Protein AF-A0A816B5V7-F1 (afdb_monomer_lite)

Radius of gyration: 24.69 Å; chains: 1; bounding box: 60×37×68 Å

Organism: NCBI:txid1234261

Foldseek 3Di:
DPPDPCVVVVVLVCQLQCCCVPPQVHNQWDWDDDDPPIDTGGPDPDDSDGQQNLVSCVSRPPNPDHDPQLPPVDDPVQWDWDWAWDLLDPLRFTWIFTDHPRATRWIAGDADPVGARRTDTPCRGPVSVVVVPPDPPADWDQDPVGDTDGDHPVVRVVVVVVVLVVDALVPDDDDDDSRDDPVNVVVVVVVSVVRVD

InterPro domains:
  IPR006656 Molybdopterin oxidoreductase [PF00384] (135-196)
  IPR006963 Molybdopterin oxidoreductase, 4Fe-4S domain [PF22151] (79-129)
  IPR006963 Molybdopterin oxidoreductase, 4Fe-4S domain [PS51669] (79-135)
  IPR054351 NADH-ubiquinone oxidoreductase, ferredoxin-like domain [PF22117] (18-66)

Structure (mmCIF, N/CA/C/O backbone):
data_AF-A0A816B5V7-F1
#
_entry.id   AF-A0A816B5V7-F1
#
loop_
_atom_site.group_PDB
_atom_site.id
_atom_site.type_symbol
_atom_site.label_atom_id
_atom_site.label_alt_id
_atom_site.label_comp_id
_atom_site.label_asym_id
_atom_site.label_entity_id
_atom_site.label_seq_id
_atom_site.pdbx_PDB_ins_code
_atom_site.Cartn_x
_atom_site.Cartn_y
_atom_site.Cartn_z
_atom_site.occupancy
_atom_site.B_iso_or_equiv
_atom_site.auth_seq_id
_atom_site.auth_comp_id
_atom_site.auth_asym_id
_atom_site.auth_atom_id
_atom_site.pdbx_PDB_model_num
ATOM 1 N N . MET A 1 1 ? 31.199 -18.410 -36.558 1.00 33.41 1 MET A N 1
ATOM 2 C CA . MET A 1 1 ? 30.411 -17.202 -36.883 1.00 33.41 1 MET A CA 1
ATOM 3 C C . MET A 1 1 ? 29.205 -17.176 -35.962 1.00 33.41 1 MET A C 1
ATOM 5 O O . MET A 1 1 ? 28.216 -17.836 -36.240 1.00 33.41 1 MET A O 1
ATOM 9 N N . PHE A 1 2 ? 29.328 -16.499 -34.822 1.00 26.12 2 PHE A N 1
ATOM 10 C CA . PHE A 1 2 ? 28.201 -16.239 -33.932 1.00 26.12 2 PHE A CA 1
ATOM 11 C C . PHE A 1 2 ? 27.380 -15.111 -34.559 1.00 26.12 2 PHE A C 1
ATOM 13 O O . PHE A 1 2 ? 27.768 -13.947 -34.481 1.00 26.12 2 PHE A O 1
ATOM 20 N N . GLY A 1 3 ? 26.300 -15.465 -35.255 1.00 29.64 3 GLY A N 1
ATOM 21 C CA . GLY A 1 3 ? 25.278 -14.501 -35.645 1.00 29.64 3 GLY A CA 1
ATOM 22 C C . GLY A 1 3 ? 24.577 -14.035 -34.378 1.00 29.64 3 GLY A C 1
ATOM 23 O O . GLY A 1 3 ? 23.766 -14.766 -33.819 1.00 29.64 3 GLY A O 1
ATOM 24 N N . SER A 1 4 ? 24.956 -12.861 -33.876 1.00 37.06 4 SER A N 1
ATOM 25 C CA . SER A 1 4 ? 24.234 -12.197 -32.803 1.00 37.06 4 SER A CA 1
ATOM 26 C C . SER A 1 4 ? 22.871 -11.772 -33.339 1.00 37.06 4 SER A C 1
ATOM 28 O O . SER A 1 4 ? 22.762 -10.972 -34.269 1.00 37.06 4 SER A O 1
ATOM 30 N N . ASP A 1 5 ? 21.841 -12.370 -32.756 1.00 36.56 5 ASP A N 1
ATOM 31 C CA . ASP A 1 5 ? 20.425 -12.181 -33.047 1.00 36.56 5 ASP A CA 1
ATOM 32 C C . ASP A 1 5 ? 20.023 -10.735 -32.672 1.00 36.56 5 ASP A C 1
ATOM 34 O O . ASP A 1 5 ? 19.490 -10.461 -31.598 1.00 36.56 5 ASP A O 1
ATOM 38 N N . ARG A 1 6 ? 20.376 -9.761 -33.528 1.00 33.62 6 ARG A N 1
ATOM 39 C CA . ARG A 1 6 ? 20.099 -8.324 -33.328 1.00 33.62 6 ARG A CA 1
ATOM 40 C C . ARG A 1 6 ? 18.600 -8.003 -33.287 1.00 33.62 6 ARG A C 1
ATOM 42 O O . ARG A 1 6 ? 18.254 -6.939 -32.782 1.00 33.62 6 ARG A O 1
ATOM 49 N N . SER A 1 7 ? 17.721 -8.893 -33.763 1.00 30.61 7 SER A N 1
ATOM 50 C CA . SER A 1 7 ? 16.269 -8.650 -33.781 1.00 30.61 7 SER A CA 1
ATOM 51 C C . SER A 1 7 ? 15.650 -8.633 -32.380 1.00 30.61 7 SER A C 1
ATOM 53 O O . SER A 1 7 ? 14.795 -7.797 -32.100 1.00 30.61 7 SER A O 1
ATOM 55 N N . ARG A 1 8 ? 16.149 -9.457 -31.447 1.00 33.00 8 ARG A N 1
ATOM 56 C CA . ARG A 1 8 ? 15.651 -9.458 -30.059 1.00 33.00 8 ARG A CA 1
ATOM 57 C C . ARG A 1 8 ? 16.047 -8.202 -29.286 1.00 33.00 8 ARG A C 1
ATOM 59 O O . ARG A 1 8 ? 15.350 -7.800 -28.360 1.00 33.00 8 ARG A O 1
ATOM 66 N N . TYR A 1 9 ? 17.161 -7.570 -29.662 1.00 34.56 9 TYR A N 1
ATOM 67 C CA . TYR A 1 9 ? 17.617 -6.339 -29.012 1.00 34.56 9 TYR A CA 1
ATOM 68 C C . TYR A 1 9 ? 16.762 -5.136 -29.424 1.00 34.56 9 TYR A C 1
ATOM 70 O O . TYR A 1 9 ? 16.501 -4.263 -28.601 1.00 34.56 9 TYR A O 1
ATOM 78 N N . THR A 1 10 ? 16.283 -5.107 -30.673 1.00 37.09 10 THR A N 1
ATOM 79 C CA . THR A 1 10 ? 15.329 -4.092 -31.134 1.00 37.09 10 THR A CA 1
ATOM 80 C C . THR A 1 10 ? 13.931 -4.321 -30.564 1.00 37.09 10 THR A C 1
ATOM 82 O O . THR A 1 10 ? 13.301 -3.351 -30.162 1.00 37.09 10 THR A O 1
ATOM 85 N N . ASP A 1 11 ? 13.469 -5.569 -30.426 1.00 41.06 11 ASP A N 1
ATOM 86 C CA . ASP A 1 11 ? 12.144 -5.853 -29.849 1.00 41.06 11 ASP A CA 1
ATOM 87 C C . ASP A 1 11 ? 12.028 -5.408 -28.380 1.00 41.06 11 ASP A C 1
ATOM 89 O O . ASP A 1 11 ? 11.030 -4.796 -27.997 1.00 41.06 11 ASP A O 1
ATOM 93 N N . ASN A 1 12 ? 13.085 -5.590 -27.580 1.00 43.28 12 ASN A N 1
ATOM 94 C CA . ASN A 1 12 ? 13.103 -5.146 -26.182 1.00 43.28 12 ASN A CA 1
ATOM 95 C C . ASN A 1 12 ? 13.273 -3.627 -25.996 1.00 43.28 12 ASN A C 1
ATOM 97 O O . ASN A 1 12 ? 13.004 -3.124 -24.908 1.00 43.28 12 ASN A O 1
ATOM 101 N N . GLN A 1 13 ? 13.715 -2.878 -27.014 1.00 47.84 13 GLN A N 1
ATOM 102 C CA . GLN A 1 13 ? 13.816 -1.413 -26.925 1.00 47.84 13 GLN A CA 1
ATOM 103 C C . GLN A 1 13 ? 12.468 -0.715 -27.143 1.00 47.84 13 GLN A C 1
ATOM 105 O O . GLN A 1 13 ? 12.266 0.388 -26.642 1.00 47.84 13 GLN A O 1
ATOM 110 N N . PHE A 1 14 ? 11.521 -1.358 -27.833 1.00 59.00 14 PHE A N 1
ATOM 111 C CA . PHE A 1 14 ? 10.186 -0.800 -28.082 1.00 59.00 14 PHE A CA 1
ATOM 112 C C . PHE A 1 14 ? 9.129 -1.234 -27.058 1.00 59.00 14 PHE A C 1
ATOM 114 O O . PHE A 1 14 ? 7.980 -0.805 -27.176 1.00 59.00 14 PHE A O 1
ATOM 121 N N . SER A 1 15 ? 9.490 -2.039 -26.054 1.00 68.88 15 SER A N 1
ATOM 122 C CA . SER A 1 15 ? 8.550 -2.603 -25.073 1.00 68.88 15 SER A CA 1
ATOM 123 C C . SER A 1 15 ? 7.749 -1.527 -24.332 1.00 68.88 15 SER A C 1
ATOM 125 O O . SER A 1 15 ? 6.526 -1.596 -24.291 1.00 68.88 15 SER A O 1
ATOM 127 N N . GLY A 1 16 ? 8.406 -0.469 -23.845 1.00 72.75 16 GLY A N 1
ATOM 128 C CA . GLY A 1 16 ? 7.732 0.638 -23.154 1.00 72.75 16 GLY A CA 1
ATOM 129 C C . GLY A 1 16 ? 6.780 1.438 -24.052 1.00 72.75 16 GLY A C 1
ATOM 130 O O . GLY A 1 16 ? 5.719 1.865 -23.605 1.00 72.75 16 GLY A O 1
ATOM 131 N N . LYS A 1 17 ? 7.117 1.593 -25.340 1.00 79.06 17 LYS A N 1
ATOM 132 C CA . LYS A 1 17 ? 6.245 2.249 -26.325 1.00 79.06 17 LYS A CA 1
ATOM 133 C C . LYS A 1 17 ? 5.014 1.396 -26.631 1.00 79.06 17 LYS A C 1
ATOM 135 O O . LYS A 1 17 ? 3.908 1.926 -26.629 1.00 79.06 17 LYS A O 1
ATOM 140 N N . ARG A 1 18 ? 5.210 0.094 -26.879 1.00 82.75 18 ARG A N 1
ATOM 141 C CA . ARG A 1 18 ? 4.110 -0.847 -27.141 1.00 82.75 18 ARG A CA 1
ATOM 142 C C . ARG A 1 18 ? 3.178 -0.947 -25.942 1.00 82.75 18 ARG A C 1
ATOM 144 O O . ARG A 1 18 ? 1.977 -0.813 -26.119 1.00 82.75 18 ARG A O 1
ATOM 151 N N . PHE A 1 19 ? 3.726 -1.045 -24.731 1.00 84.81 19 PHE A N 1
ATOM 152 C CA . PHE A 1 19 ? 2.945 -1.001 -23.496 1.00 84.81 19 PHE A CA 1
ATOM 153 C C . PHE A 1 19 ? 2.103 0.273 -23.392 1.00 84.81 19 PHE A C 1
ATOM 155 O O . PHE A 1 19 ? 0.910 0.196 -23.112 1.00 84.81 19 PHE A O 1
ATOM 162 N N . GLY A 1 20 ? 2.704 1.437 -23.666 1.00 83.00 20 GLY A N 1
ATOM 163 C CA . GLY A 1 20 ? 1.996 2.714 -23.681 1.00 83.00 20 GLY A CA 1
ATOM 164 C C . GLY A 1 20 ? 0.764 2.679 -24.587 1.00 83.00 20 GLY A C 1
ATOM 165 O O . GLY A 1 20 ? -0.338 2.983 -24.141 1.00 83.00 20 GLY A O 1
ATOM 166 N N . SER A 1 21 ? 0.932 2.248 -25.840 1.00 83.00 21 SER A N 1
ATOM 167 C CA . SER A 1 21 ? -0.158 2.222 -26.820 1.00 83.00 21 SER A CA 1
ATOM 168 C C . SER A 1 21 ? -1.172 1.093 -26.630 1.00 83.00 21 SER A C 1
ATOM 170 O O . SER A 1 21 ? -2.354 1.312 -26.874 1.00 83.00 21 SER A O 1
ATOM 172 N N . GLU A 1 22 ? -0.727 -0.105 -26.251 1.00 85.88 22 GLU A N 1
ATOM 173 C CA . GLU A 1 22 ? -1.544 -1.329 -26.275 1.00 85.88 22 GLU A CA 1
ATOM 174 C C . GLU A 1 22 ? -2.195 -1.621 -24.919 1.00 85.88 22 GLU A C 1
ATOM 176 O O . GLU A 1 22 ? -3.352 -2.025 -24.883 1.00 85.88 22 GLU A O 1
ATOM 181 N N . VAL A 1 23 ? -1.481 -1.382 -23.812 1.00 85.12 23 VAL A N 1
ATOM 182 C CA . VAL A 1 23 ? -1.948 -1.716 -22.454 1.00 85.12 23 VAL A CA 1
ATOM 183 C C . VAL A 1 23 ? -2.411 -0.467 -21.712 1.00 85.12 23 VAL A C 1
ATOM 185 O O . VAL A 1 23 ? -3.542 -0.398 -21.242 1.00 85.12 23 VAL A O 1
ATOM 188 N N . ALA A 1 24 ? -1.561 0.559 -21.635 1.00 82.06 24 ALA A N 1
ATOM 189 C CA . ALA A 1 24 ? -1.884 1.791 -20.918 1.00 82.06 24 ALA A CA 1
ATOM 190 C C . ALA A 1 24 ? -2.871 2.694 -21.681 1.00 82.06 24 ALA A C 1
ATOM 192 O O . ALA A 1 24 ? -3.389 3.646 -21.097 1.00 82.06 24 ALA A O 1
ATOM 193 N N . GLY A 1 25 ? -3.101 2.427 -22.974 1.00 83.75 25 GLY A N 1
ATOM 194 C CA . GLY A 1 25 ? -4.005 3.189 -23.840 1.00 83.75 25 GLY A CA 1
ATOM 195 C C . GLY A 1 25 ? -3.564 4.632 -24.114 1.00 83.75 25 GLY A C 1
ATOM 196 O O . GLY A 1 25 ? -4.376 5.451 -24.542 1.00 83.75 25 GLY A O 1
ATOM 197 N N . VAL A 1 26 ? -2.293 4.966 -23.865 1.00 83.81 26 VAL A N 1
ATOM 198 C CA . VAL A 1 26 ? -1.725 6.313 -24.000 1.00 83.81 26 VAL A CA 1
ATOM 199 C C . VAL A 1 26 ? -0.515 6.288 -24.933 1.00 83.81 26 VAL A C 1
ATOM 201 O O . VAL A 1 26 ? 0.545 5.746 -24.621 1.00 83.81 26 VAL A O 1
ATOM 204 N N . SER A 1 27 ? -0.640 6.947 -26.083 1.00 79.25 27 SER A N 1
ATOM 205 C CA . SER A 1 27 ? 0.389 7.002 -27.128 1.00 79.25 27 SER A CA 1
ATOM 206 C C . SER A 1 27 ? 1.356 8.187 -26.983 1.00 79.25 27 SER A C 1
ATOM 208 O O . SER A 1 27 ? 1.732 8.802 -27.980 1.00 79.25 27 SER A O 1
ATOM 210 N N . ASP A 1 28 ? 1.733 8.548 -25.755 1.00 82.62 28 ASP A N 1
ATOM 211 C CA . ASP A 1 28 ? 2.629 9.688 -25.504 1.00 82.62 28 ASP A CA 1
ATOM 212 C C . ASP A 1 28 ? 4.113 9.314 -25.686 1.00 82.62 28 ASP A C 1
ATOM 214 O O . ASP A 1 28 ? 4.924 10.156 -26.078 1.00 82.62 28 ASP A O 1
ATOM 218 N N . LEU A 1 29 ? 4.478 8.050 -25.431 1.00 82.56 29 LEU A N 1
ATOM 219 C CA . LEU A 1 29 ? 5.834 7.548 -25.651 1.00 82.56 29 LEU A CA 1
ATOM 220 C C . LEU A 1 29 ? 6.058 7.283 -27.139 1.00 82.56 29 LEU A C 1
ATOM 222 O O . LEU A 1 29 ? 5.468 6.379 -27.733 1.00 82.56 29 LEU A O 1
ATOM 226 N N . VAL A 1 30 ? 6.951 8.058 -27.742 1.00 81.94 30 VAL A N 1
ATOM 227 C CA . VAL A 1 30 ? 7.293 7.956 -29.158 1.00 81.94 30 VAL A CA 1
ATOM 228 C C . VAL A 1 30 ? 8.795 7.817 -29.351 1.00 81.94 30 VAL A C 1
ATOM 230 O O . VAL A 1 30 ? 9.607 7.991 -28.443 1.00 81.94 30 VAL A O 1
ATOM 233 N N . THR A 1 31 ? 9.160 7.448 -30.570 1.00 85.50 31 THR A N 1
ATOM 234 C CA . THR A 1 31 ? 10.547 7.331 -30.995 1.00 85.50 31 THR A CA 1
ATOM 235 C C . THR A 1 31 ? 10.808 8.446 -31.991 1.00 85.50 31 THR A C 1
ATOM 237 O O . THR A 1 31 ? 10.138 8.500 -33.022 1.00 85.50 31 THR A O 1
ATOM 240 N N . THR A 1 32 ? 11.759 9.319 -31.682 1.00 86.44 32 THR A N 1
ATOM 241 C CA . THR A 1 32 ? 12.127 10.468 -32.517 1.00 86.44 32 THR A CA 1
ATOM 242 C C . THR A 1 32 ? 13.567 10.303 -32.996 1.00 86.44 32 THR A C 1
ATOM 244 O O . THR A 1 32 ? 14.399 9.756 -32.275 1.00 86.44 32 THR A O 1
ATOM 247 N N . GLY A 1 33 ? 13.874 10.774 -34.205 1.00 86.62 33 GLY A N 1
ATOM 248 C CA . GLY A 1 33 ? 15.202 10.635 -34.813 1.00 86.62 33 GLY A CA 1
ATOM 249 C C . GLY A 1 33 ? 15.359 9.360 -35.647 1.00 86.62 33 GLY A C 1
ATOM 250 O O . GLY A 1 33 ? 14.411 8.602 -35.852 1.00 86.62 33 GLY A O 1
ATOM 251 N N . HIS A 1 34 ? 16.565 9.144 -36.173 1.00 86.69 34 HIS A N 1
ATOM 252 C CA . HIS A 1 34 ? 16.885 8.016 -37.048 1.00 86.69 34 HIS A CA 1
ATOM 253 C C . HIS A 1 34 ? 18.314 7.509 -36.818 1.00 86.69 34 HIS A C 1
ATOM 255 O O . HIS A 1 34 ? 19.207 8.267 -36.440 1.00 86.69 34 HIS A O 1
ATOM 261 N N . GLY A 1 35 ? 18.568 6.235 -37.122 1.00 89.44 35 GLY A N 1
ATOM 262 C CA . GLY A 1 35 ? 19.901 5.647 -36.972 1.00 89.44 35 GLY A CA 1
ATOM 263 C C . GLY A 1 35 ? 20.357 5.621 -35.511 1.00 89.44 35 GLY A C 1
ATOM 264 O O . GLY A 1 35 ? 19.607 5.184 -34.642 1.00 89.44 35 GLY A O 1
ATOM 265 N N . SER A 1 36 ? 21.584 6.073 -35.244 1.00 86.12 36 SER A N 1
ATOM 266 C CA . SER A 1 36 ? 22.149 6.158 -33.888 1.00 86.12 36 SER A CA 1
ATOM 267 C C . SER A 1 36 ? 21.507 7.234 -33.016 1.00 86.12 36 SER A C 1
ATOM 269 O O . SER A 1 36 ? 21.564 7.126 -31.796 1.00 86.12 36 SER A O 1
ATOM 271 N N . ASP A 1 37 ? 20.880 8.240 -33.627 1.00 86.75 37 ASP A N 1
ATOM 272 C CA . ASP A 1 37 ? 20.342 9.417 -32.932 1.00 86.75 37 ASP A CA 1
ATOM 273 C C . ASP A 1 37 ? 18.865 9.223 -32.554 1.00 86.75 37 ASP A C 1
ATOM 275 O O . ASP A 1 37 ? 18.113 10.173 -32.343 1.00 86.75 37 ASP A O 1
ATOM 279 N N . MET A 1 38 ? 18.425 7.964 -32.522 1.00 86.25 38 MET A N 1
ATOM 280 C CA . MET A 1 38 ? 17.075 7.574 -32.156 1.00 86.25 38 MET A CA 1
ATOM 281 C C . MET A 1 38 ? 16.885 7.679 -30.638 1.00 86.25 38 MET A C 1
ATOM 283 O O . MET A 1 38 ? 17.581 7.018 -29.868 1.00 86.25 38 MET A O 1
ATOM 287 N N . ILE A 1 39 ? 15.909 8.479 -30.211 1.00 84.44 39 ILE A N 1
ATOM 288 C CA . ILE A 1 39 ? 15.598 8.734 -28.802 1.00 84.44 39 ILE A CA 1
ATOM 289 C C . ILE A 1 39 ? 14.157 8.312 -28.517 1.00 84.44 39 ILE A C 1
ATOM 291 O O . ILE A 1 39 ? 13.235 8.630 -29.271 1.00 84.44 39 ILE A O 1
ATOM 295 N N . ILE A 1 40 ? 13.969 7.600 -27.406 1.00 83.50 40 ILE A N 1
ATOM 296 C CA . ILE A 1 40 ? 12.653 7.257 -26.867 1.00 83.50 40 ILE A CA 1
ATOM 297 C C . ILE A 1 40 ? 12.289 8.309 -25.821 1.00 83.50 40 ILE A C 1
ATOM 299 O O . ILE A 1 40 ? 13.023 8.507 -24.854 1.00 83.50 40 ILE A O 1
ATOM 303 N N . GLY A 1 41 ? 11.159 8.977 -26.016 1.00 84.12 41 GLY A N 1
ATOM 304 C CA . GLY A 1 41 ? 10.681 10.028 -25.126 1.00 84.12 41 GLY A CA 1
ATOM 305 C C . GLY A 1 41 ? 9.321 10.554 -25.564 1.00 84.12 41 GLY A C 1
ATOM 306 O O . GLY A 1 41 ? 8.664 9.978 -26.429 1.00 84.12 41 GLY A O 1
ATOM 307 N N . THR A 1 42 ? 8.893 11.657 -24.967 1.00 82.50 42 THR A N 1
ATOM 308 C CA . THR A 1 42 ? 7.703 12.390 -25.403 1.00 82.50 42 THR A CA 1
ATOM 309 C C . THR A 1 42 ? 8.112 13.448 -26.434 1.00 82.50 42 THR A C 1
ATOM 311 O O . THR A 1 42 ? 9.163 14.073 -26.309 1.00 82.50 42 THR A O 1
ATOM 314 N N . TYR A 1 43 ? 7.324 13.621 -27.506 1.00 70.75 43 TYR A N 1
ATOM 315 C CA . TYR A 1 43 ? 7.651 14.596 -28.566 1.00 70.75 43 TYR A CA 1
ATOM 316 C C . TYR A 1 43 ? 7.563 16.047 -28.070 1.00 70.75 43 TYR A C 1
ATOM 318 O O . TYR A 1 43 ? 8.339 16.907 -28.473 1.00 70.75 43 TYR A O 1
ATOM 326 N N . VAL A 1 44 ? 6.608 16.303 -27.177 1.00 77.81 44 VAL A N 1
ATOM 327 C CA . VAL A 1 44 ? 6.458 17.548 -26.417 1.00 77.81 44 VAL A CA 1
ATOM 328 C C . VAL A 1 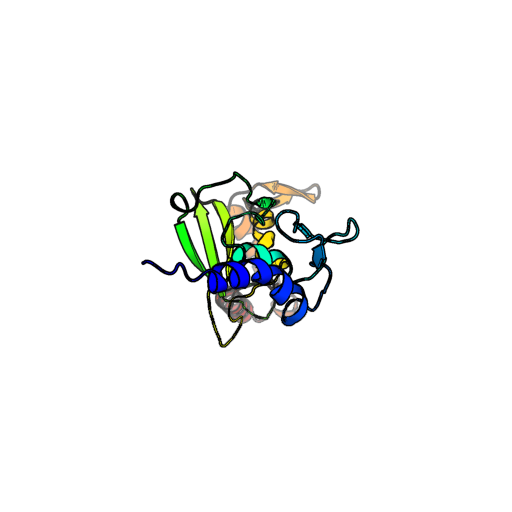44 ? 6.782 17.221 -24.965 1.00 77.81 44 VAL A C 1
ATOM 330 O O . VAL A 1 44 ? 6.470 16.111 -24.538 1.00 77.81 44 VAL A O 1
ATOM 333 N N . GLU A 1 45 ? 7.353 18.161 -24.202 1.00 73.56 45 GLU A N 1
ATOM 334 C CA . GLU A 1 45 ? 7.551 18.023 -22.750 1.00 73.56 45 GLU A CA 1
ATOM 335 C C . GLU A 1 45 ? 6.207 17.826 -22.032 1.00 73.56 45 GLU A C 1
ATOM 337 O O . GLU A 1 45 ? 5.568 18.754 -21.539 1.00 73.56 45 GLU A O 1
ATOM 342 N N . ARG A 1 46 ? 5.754 16.577 -22.011 1.00 77.12 46 ARG A N 1
ATOM 343 C CA . ARG A 1 46 ? 4.517 16.134 -21.391 1.00 77.12 46 ARG A CA 1
ATOM 344 C C . ARG A 1 46 ? 4.835 14.993 -20.448 1.00 77.12 46 ARG A C 1
ATOM 346 O O . ARG A 1 46 ? 5.655 14.126 -20.755 1.00 77.12 46 ARG A O 1
ATOM 353 N N . LEU A 1 47 ? 4.174 15.009 -19.298 1.00 77.12 47 LEU A N 1
ATOM 354 C CA . LEU A 1 47 ? 4.191 13.883 -18.380 1.00 77.12 47 LEU A CA 1
ATOM 355 C C . LEU A 1 47 ? 3.406 12.730 -19.007 1.00 77.12 47 LEU A C 1
ATOM 357 O O . LEU A 1 47 ? 2.324 12.944 -19.550 1.00 77.12 47 LEU A O 1
ATOM 361 N N . PHE A 1 48 ? 3.955 11.524 -18.908 1.00 79.12 48 PHE A N 1
ATOM 362 C CA . PHE A 1 48 ? 3.251 10.298 -19.259 1.00 79.12 48 PHE A CA 1
ATOM 363 C C . PHE A 1 48 ? 2.226 10.011 -18.157 1.00 79.12 48 PHE A C 1
ATOM 365 O O . PHE A 1 48 ? 2.575 9.483 -17.105 1.00 79.12 48 PHE A O 1
ATOM 372 N N . ILE A 1 49 ? 0.988 10.465 -18.365 1.00 83.06 49 ILE A N 1
ATOM 373 C CA . ILE A 1 49 ? -0.091 10.373 -17.376 1.00 83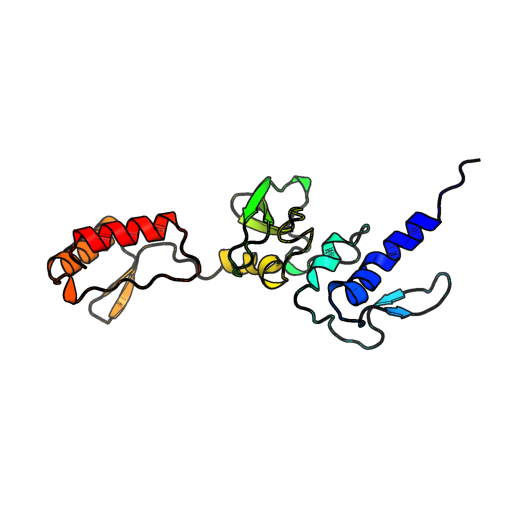.06 49 ILE A CA 1
ATOM 374 C C . ILE A 1 49 ? -0.985 9.196 -17.762 1.00 83.06 49 ILE A C 1
ATOM 376 O O . ILE A 1 49 ? -1.759 9.276 -18.712 1.00 83.06 49 ILE A O 1
ATOM 380 N N . SER A 1 50 ? -0.866 8.103 -17.019 1.00 88.69 50 SER A N 1
ATOM 381 C CA . SER A 1 50 ? -1.761 6.947 -17.074 1.00 88.69 50 SER A CA 1
ATOM 382 C C . SER A 1 50 ? -1.761 6.275 -15.703 1.00 88.69 50 SER A C 1
ATOM 384 O O . SER A 1 50 ? -0.749 6.313 -15.013 1.00 88.69 50 SER A O 1
ATOM 386 N N . GLU A 1 51 ? -2.862 5.633 -15.317 1.00 89.50 51 GLU A N 1
ATOM 387 C CA . GLU A 1 51 ? -2.972 4.899 -14.044 1.00 89.50 51 GLU A CA 1
ATOM 388 C C . GLU A 1 51 ? -2.060 3.661 -13.980 1.00 89.50 51 GLU A C 1
ATOM 390 O O . GLU A 1 51 ? -1.830 3.113 -12.905 1.00 89.50 51 GLU A O 1
ATOM 395 N N . LEU A 1 52 ? -1.546 3.208 -15.127 1.00 91.50 52 LEU A N 1
ATOM 396 C CA . LEU A 1 52 ? -0.642 2.061 -15.257 1.00 91.50 52 LEU A CA 1
ATOM 397 C C . LEU A 1 52 ? 0.769 2.476 -15.697 1.00 91.50 52 LEU A C 1
ATOM 399 O O . LEU A 1 52 ? 1.569 1.625 -16.097 1.00 91.50 52 LEU A O 1
ATOM 403 N N . SER A 1 53 ? 1.083 3.774 -15.667 1.00 89.25 53 SER A N 1
ATOM 404 C CA . SER A 1 53 ? 2.294 4.328 -16.273 1.00 89.25 53 SER A CA 1
ATOM 405 C C . SER A 1 53 ? 3.592 3.809 -15.643 1.00 89.25 53 SER A C 1
ATOM 407 O O . SER A 1 53 ? 4.593 3.595 -16.331 1.00 89.25 53 SER A O 1
ATOM 409 N N . GLY A 1 54 ? 3.574 3.534 -14.342 1.00 90.38 54 GLY A N 1
ATOM 410 C CA . GLY A 1 54 ? 4.703 3.044 -13.564 1.00 90.38 54 GLY A CA 1
ATOM 411 C C . GLY A 1 54 ? 5.101 1.603 -13.874 1.00 90.38 54 GLY A C 1
ATOM 412 O O . GLY A 1 54 ? 6.216 1.207 -13.534 1.00 90.38 54 GLY A O 1
ATOM 413 N N . ASN A 1 55 ? 4.267 0.824 -14.566 1.00 92.50 55 ASN A N 1
ATOM 414 C CA . ASN A 1 55 ? 4.638 -0.526 -15.006 1.00 92.50 55 ASN A CA 1
ATOM 415 C C . ASN A 1 55 ? 5.723 -0.524 -16.094 1.00 92.50 55 ASN A C 1
ATOM 417 O O . ASN A 1 55 ? 6.472 -1.491 -16.227 1.00 92.50 55 ASN A O 1
ATOM 421 N N . VAL A 1 56 ? 5.899 0.596 -16.805 1.00 89.56 56 VAL A N 1
ATOM 422 C CA . VAL A 1 56 ? 6.990 0.766 -17.780 1.00 89.56 56 VAL A CA 1
ATOM 423 C C . VAL A 1 56 ? 8.373 0.590 -17.131 1.00 89.56 56 VAL A C 1
ATOM 425 O O . VAL A 1 56 ? 9.334 0.210 -17.801 1.00 89.56 56 VAL A O 1
ATOM 428 N N . ILE A 1 57 ? 8.485 0.825 -15.819 1.00 90.44 57 ILE A N 1
ATOM 429 C CA . ILE A 1 57 ? 9.725 0.633 -15.057 1.00 90.44 57 ILE A CA 1
ATOM 430 C C . ILE A 1 57 ? 10.159 -0.838 -15.071 1.00 90.44 57 ILE A C 1
ATOM 432 O O . ILE A 1 57 ? 11.348 -1.115 -15.221 1.00 90.44 57 ILE A O 1
ATOM 436 N N . ASP A 1 58 ? 9.214 -1.770 -14.943 1.00 88.62 58 ASP A N 1
ATOM 437 C CA . ASP A 1 58 ? 9.518 -3.204 -14.888 1.00 88.62 58 ASP A CA 1
ATOM 438 C C . ASP A 1 58 ? 9.836 -3.766 -16.281 1.00 88.62 58 ASP A C 1
ATOM 440 O O . ASP A 1 58 ? 10.666 -4.662 -16.421 1.00 88.62 58 ASP A O 1
ATOM 444 N N . LEU A 1 59 ? 9.261 -3.161 -17.324 1.00 86.94 59 LEU A N 1
ATOM 445 C CA . LEU A 1 59 ? 9.539 -3.479 -18.726 1.00 86.94 59 LEU A CA 1
ATOM 446 C C . LEU A 1 59 ? 10.914 -3.010 -19.214 1.00 86.94 59 LEU A C 1
ATOM 448 O O . LEU A 1 59 ? 11.353 -3.433 -20.284 1.00 86.94 59 LEU A O 1
ATOM 452 N N . CYS A 1 60 ? 11.581 -2.102 -18.494 1.00 87.44 60 CYS A N 1
ATOM 453 C CA . CYS A 1 60 ? 12.833 -1.501 -18.938 1.00 87.44 60 CYS A CA 1
ATOM 454 C C . CYS A 1 60 ? 14.037 -2.409 -18.612 1.00 87.44 60 CYS A C 1
ATOM 456 O O . CYS A 1 60 ? 14.475 -2.460 -17.460 1.00 87.44 60 CYS A O 1
ATOM 458 N N . PRO A 1 61 ? 14.676 -3.056 -19.608 1.00 84.81 61 PRO A N 1
ATOM 459 C CA . PRO A 1 61 ? 15.734 -4.036 -19.343 1.00 84.81 61 PRO A CA 1
ATOM 460 C C . PRO A 1 61 ? 17.053 -3.403 -18.878 1.00 84.81 61 PRO A C 1
ATOM 462 O O . PRO A 1 61 ? 17.908 -4.080 -18.313 1.00 84.81 61 PRO A O 1
ATOM 465 N N . VAL A 1 62 ? 17.245 -2.108 -19.147 1.00 83.94 62 VAL A N 1
ATOM 466 C CA . VAL A 1 62 ? 18.519 -1.396 -18.953 1.00 83.94 62 VAL A CA 1
ATOM 467 C C . VAL A 1 62 ? 18.509 -0.434 -17.764 1.00 83.94 62 VAL A C 1
ATOM 469 O O . VAL A 1 62 ? 19.539 0.158 -17.455 1.00 83.94 62 VAL A O 1
ATOM 472 N N . GLY A 1 63 ? 17.362 -0.240 -17.106 1.00 82.44 63 GLY A N 1
ATOM 473 C CA . GLY A 1 63 ? 17.229 0.747 -16.030 1.00 82.44 63 GLY A CA 1
ATOM 474 C C . GLY A 1 63 ? 17.318 2.203 -16.504 1.00 82.44 63 GLY A C 1
ATOM 475 O O . GLY A 1 63 ? 17.702 3.073 -15.728 1.00 82.44 63 GLY A O 1
ATOM 476 N N . ALA A 1 64 ? 16.969 2.481 -17.765 1.00 85.44 64 ALA A N 1
ATOM 477 C CA . ALA A 1 64 ? 16.794 3.852 -18.256 1.00 85.44 64 ALA A CA 1
ATOM 478 C C . ALA A 1 64 ? 15.547 4.506 -17.638 1.00 85.44 64 ALA A C 1
ATOM 480 O O . ALA A 1 64 ? 15.548 5.694 -17.328 1.00 85.44 64 ALA A O 1
ATOM 481 N N . LEU A 1 65 ? 14.500 3.708 -17.415 1.00 85.50 65 LEU A N 1
ATOM 482 C CA . LEU A 1 65 ? 13.272 4.109 -16.741 1.00 85.50 65 LEU A CA 1
ATOM 483 C C . LEU A 1 65 ? 13.265 3.456 -15.361 1.00 85.50 65 LEU A C 1
ATOM 485 O O . LEU A 1 65 ? 13.247 2.234 -15.240 1.00 85.50 65 LEU A O 1
ATOM 489 N N . THR A 1 66 ? 13.350 4.275 -14.315 1.00 87.44 66 THR A N 1
ATOM 490 C CA . THR A 1 66 ? 13.416 3.808 -12.926 1.00 87.44 66 THR A CA 1
ATOM 491 C C . THR A 1 66 ? 12.387 4.521 -12.066 1.00 87.44 66 THR A C 1
ATOM 493 O O . THR A 1 66 ? 11.969 5.642 -12.353 1.00 87.44 66 THR A O 1
ATOM 496 N N . SER A 1 67 ? 11.983 3.866 -10.978 1.00 88.00 67 SER A N 1
ATOM 497 C CA . SER A 1 67 ? 11.122 4.480 -9.971 1.00 88.00 67 SER A CA 1
ATOM 498 C C . SER A 1 67 ? 11.865 5.625 -9.283 1.00 88.00 67 SER A C 1
ATOM 500 O O . SER A 1 67 ? 12.804 5.393 -8.520 1.00 88.00 67 SER A O 1
ATOM 502 N N . LYS A 1 68 ? 11.426 6.864 -9.531 1.00 88.50 68 LYS A N 1
ATOM 503 C CA . LYS A 1 68 ? 11.966 8.063 -8.877 1.00 88.50 68 LYS A CA 1
ATOM 504 C C . LYS A 1 68 ? 11.831 8.007 -7.343 1.00 88.50 68 LYS A C 1
ATOM 506 O O . LYS A 1 68 ? 12.824 8.312 -6.688 1.00 88.50 68 LYS A O 1
ATOM 511 N N . PRO A 1 69 ? 10.700 7.563 -6.750 1.00 86.06 69 PRO A N 1
ATOM 512 C CA . PRO A 1 69 ? 10.589 7.405 -5.294 1.00 86.06 69 PRO A CA 1
ATOM 513 C C . PRO A 1 69 ? 11.552 6.374 -4.682 1.00 86.06 69 PRO A C 1
ATOM 515 O O . PRO A 1 69 ? 11.921 6.499 -3.520 1.00 86.06 69 PRO A O 1
ATOM 518 N N . TYR A 1 70 ? 11.969 5.359 -5.445 1.00 88.12 70 TYR A N 1
ATOM 519 C CA . TYR A 1 70 ? 12.906 4.320 -4.990 1.00 88.12 70 TYR A CA 1
ATOM 520 C C . TYR A 1 70 ? 14.368 4.610 -5.378 1.00 88.12 70 TYR A C 1
ATOM 522 O O . TYR A 1 70 ? 15.289 3.894 -4.964 1.00 88.12 70 TYR A O 1
ATOM 530 N N . ALA A 1 71 ? 14.609 5.648 -6.182 1.00 84.75 71 ALA A N 1
ATOM 531 C CA . ALA A 1 71 ? 15.920 5.940 -6.738 1.00 84.75 71 ALA A CA 1
ATOM 532 C C . ALA A 1 71 ? 16.975 6.045 -5.626 1.00 84.75 71 ALA A C 1
ATOM 534 O O . ALA A 1 71 ? 16.799 6.755 -4.639 1.00 84.75 71 ALA A O 1
ATOM 535 N N . LEU A 1 72 ? 18.069 5.293 -5.783 1.00 84.00 72 LEU A N 1
ATOM 536 C CA . LEU A 1 72 ? 19.226 5.276 -4.876 1.00 84.00 72 LEU A CA 1
ATOM 537 C C . LEU A 1 72 ? 18.934 4.861 -3.419 1.00 84.00 72 LEU A C 1
ATOM 539 O O . LEU A 1 72 ? 19.812 4.986 -2.570 1.00 84.00 72 LEU A O 1
ATOM 543 N N . THR A 1 73 ? 17.751 4.317 -3.120 1.00 88.38 73 THR A N 1
ATOM 544 C CA . THR A 1 73 ? 17.375 3.972 -1.738 1.00 88.38 73 THR A CA 1
ATOM 545 C C . THR A 1 73 ? 17.962 2.627 -1.291 1.00 88.38 73 THR A C 1
ATOM 547 O O . THR A 1 73 ? 18.419 2.487 -0.151 1.00 88.38 73 THR A O 1
ATOM 550 N N . ALA A 1 74 ? 17.965 1.621 -2.171 1.00 90.19 74 ALA A N 1
ATOM 551 C CA . ALA A 1 74 ? 18.507 0.292 -1.883 1.00 90.19 74 ALA A CA 1
ATOM 552 C C . ALA A 1 74 ? 18.930 -0.463 -3.144 1.00 90.19 74 ALA A C 1
ATOM 554 O O . ALA A 1 74 ? 18.563 -0.106 -4.270 1.00 90.19 74 ALA A O 1
ATOM 555 N N . ARG A 1 75 ? 19.696 -1.542 -2.949 1.00 90.00 75 ARG A N 1
ATOM 556 C CA . ARG A 1 75 ? 20.081 -2.464 -4.023 1.00 90.00 75 ARG A CA 1
ATOM 557 C C . ARG A 1 75 ? 19.245 -3.746 -3.986 1.00 90.00 75 ARG A C 1
ATOM 559 O O . ARG A 1 75 ? 18.876 -4.188 -2.901 1.00 90.00 75 ARG A O 1
ATOM 566 N N . PRO A 1 76 ? 18.957 -4.384 -5.138 1.00 86.69 76 PRO A N 1
ATOM 567 C CA . PRO A 1 76 ? 18.067 -5.548 -5.185 1.00 86.69 76 PRO A CA 1
ATOM 568 C C . PRO A 1 76 ? 18.471 -6.708 -4.260 1.00 86.69 76 PRO A C 1
ATOM 570 O O . PRO A 1 76 ? 17.600 -7.351 -3.682 1.00 86.69 76 PRO A O 1
ATOM 573 N N . TRP A 1 77 ? 19.773 -6.949 -4.079 1.00 90.38 77 TRP A N 1
ATOM 574 C CA . TRP A 1 77 ? 20.300 -8.018 -3.217 1.00 90.38 77 TRP A CA 1
ATOM 575 C C . TRP A 1 77 ? 20.228 -7.711 -1.715 1.00 90.38 77 TRP A C 1
ATOM 577 O O . TRP A 1 77 ? 20.366 -8.616 -0.902 1.00 90.38 77 TRP A O 1
ATOM 587 N N . GLU A 1 78 ? 20.004 -6.454 -1.328 1.00 92.44 78 GLU A N 1
ATOM 588 C CA . GLU A 1 78 ? 19.853 -6.053 0.079 1.00 92.44 78 GLU A CA 1
ATOM 589 C C . GLU A 1 78 ? 18.417 -6.243 0.584 1.00 92.44 78 GLU A C 1
ATOM 591 O O . GLU A 1 78 ? 18.160 -6.164 1.786 1.00 92.44 78 GLU A O 1
ATOM 596 N N . THR A 1 79 ? 17.466 -6.434 -0.333 1.00 94.19 79 THR A N 1
ATOM 597 C CA . THR A 1 79 ? 16.037 -6.462 -0.016 1.00 94.19 79 THR A CA 1
ATOM 598 C C . THR A 1 79 ? 15.534 -7.879 0.217 1.00 94.19 79 THR A C 1
ATOM 600 O O . THR A 1 79 ? 15.851 -8.797 -0.539 1.00 94.19 79 THR A O 1
ATOM 603 N N . ARG A 1 80 ? 14.695 -8.048 1.240 1.00 95.62 80 ARG A N 1
ATOM 604 C CA . ARG A 1 80 ? 13.893 -9.256 1.443 1.00 95.62 80 ARG A CA 1
ATOM 605 C C . ARG A 1 80 ? 12.599 -9.129 0.653 1.00 95.62 80 ARG A C 1
ATOM 607 O O . ARG A 1 80 ? 12.013 -8.050 0.599 1.00 95.62 80 ARG A O 1
ATOM 614 N N . LYS A 1 81 ? 12.178 -10.228 0.037 1.00 96.00 81 LYS A N 1
ATOM 615 C CA . LYS A 1 81 ? 10.964 -10.302 -0.775 1.00 96.00 81 LYS A CA 1
ATOM 616 C C . LYS A 1 81 ? 9.888 -11.027 0.020 1.00 96.00 81 LYS A C 1
ATOM 618 O O . LYS A 1 81 ? 10.136 -12.142 0.472 1.00 96.00 81 LYS A O 1
ATOM 623 N N . SER A 1 82 ? 8.728 -10.402 0.155 1.00 96.62 82 SER A N 1
ATOM 624 C CA . SER A 1 82 ? 7.539 -11.010 0.746 1.00 96.62 82 SER A CA 1
ATOM 625 C C . SER A 1 82 ? 6.408 -10.952 -0.268 1.00 96.62 82 SER A C 1
ATOM 627 O O . SER A 1 82 ? 6.074 -9.874 -0.754 1.00 96.62 82 SER A O 1
ATOM 629 N N . GLU A 1 83 ? 5.841 -12.100 -0.612 1.00 97.19 83 GLU A N 1
ATOM 630 C CA . GLU A 1 83 ? 4.670 -12.170 -1.488 1.00 97.19 83 GLU A CA 1
ATOM 631 C C . GLU A 1 83 ? 3.416 -11.796 -0.692 1.00 97.19 83 GLU A C 1
ATOM 633 O O . GLU A 1 83 ? 3.239 -12.255 0.435 1.00 97.19 83 GLU A O 1
ATOM 638 N N . SER A 1 84 ? 2.580 -10.924 -1.254 1.00 96.38 84 SER A N 1
ATOM 639 C CA . SER A 1 84 ? 1.391 -10.368 -0.603 1.00 96.38 84 SER A CA 1
ATOM 640 C C . SER A 1 84 ? 0.320 -10.025 -1.643 1.00 96.38 84 SER A C 1
ATOM 642 O O . SER A 1 84 ? 0.524 -10.181 -2.848 1.00 96.38 84 SER A O 1
ATOM 644 N N . ILE A 1 8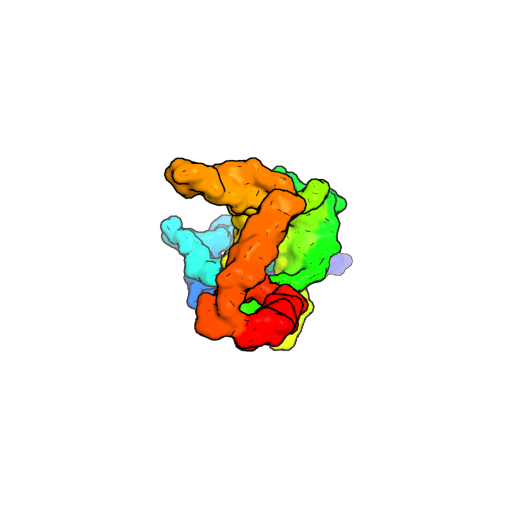5 ? -0.824 -9.549 -1.166 1.00 96.69 85 ILE A N 1
ATOM 645 C CA . ILE A 1 85 ? -1.929 -9.029 -1.970 1.00 96.69 85 ILE A CA 1
ATOM 646 C C . ILE A 1 85 ? -2.075 -7.528 -1.706 1.00 96.69 85 ILE A C 1
ATOM 648 O O . ILE A 1 85 ? -1.796 -7.065 -0.596 1.00 96.69 85 ILE A O 1
ATOM 652 N N . ASP A 1 86 ? -2.444 -6.774 -2.737 1.00 95.88 86 ASP A N 1
ATOM 653 C CA . ASP A 1 86 ? -2.769 -5.357 -2.628 1.00 95.88 86 ASP A CA 1
ATOM 654 C C . ASP A 1 86 ? -4.171 -5.125 -2.045 1.00 95.88 86 ASP A C 1
ATOM 656 O O . ASP A 1 86 ? -5.089 -5.911 -2.257 1.00 95.88 86 ASP A O 1
ATOM 660 N N . VAL A 1 87 ? -4.328 -4.012 -1.332 1.00 95.56 87 VAL A N 1
ATOM 661 C CA . VAL A 1 87 ? -5.582 -3.563 -0.713 1.00 95.56 87 VAL A CA 1
ATOM 662 C C . VAL A 1 87 ? -5.983 -2.149 -1.147 1.00 95.56 87 VAL A C 1
ATOM 664 O O . VAL A 1 87 ? -6.967 -1.613 -0.649 1.00 95.56 87 VAL A O 1
ATOM 667 N N . MET A 1 88 ? -5.227 -1.505 -2.046 1.00 94.75 88 MET A N 1
ATOM 668 C CA . MET A 1 88 ? -5.500 -0.130 -2.494 1.00 94.75 88 MET A CA 1
ATOM 669 C C . MET A 1 88 ? -6.734 -0.013 -3.399 1.00 94.75 88 MET A C 1
ATOM 671 O O . MET A 1 88 ? -7.277 1.086 -3.572 1.00 94.75 88 MET A O 1
ATOM 675 N N . ASP A 1 89 ? -7.163 -1.127 -3.983 1.00 92.00 89 ASP A N 1
ATOM 676 C CA . ASP A 1 89 ? -8.392 -1.273 -4.745 1.00 92.00 89 ASP A CA 1
ATOM 677 C C . ASP A 1 89 ? -9.048 -2.640 -4.480 1.00 92.00 89 ASP A C 1
ATOM 679 O O . ASP A 1 89 ? -8.501 -3.508 -3.802 1.00 92.00 89 ASP A O 1
ATOM 683 N N . ALA A 1 90 ? -10.260 -2.820 -5.005 1.00 93.12 90 ALA A N 1
ATOM 684 C CA . ALA A 1 90 ? -11.014 -4.064 -4.863 1.00 93.12 90 ALA A CA 1
ATOM 685 C C . ALA A 1 90 ? -10.583 -5.156 -5.864 1.00 93.12 90 ALA A C 1
ATOM 687 O O 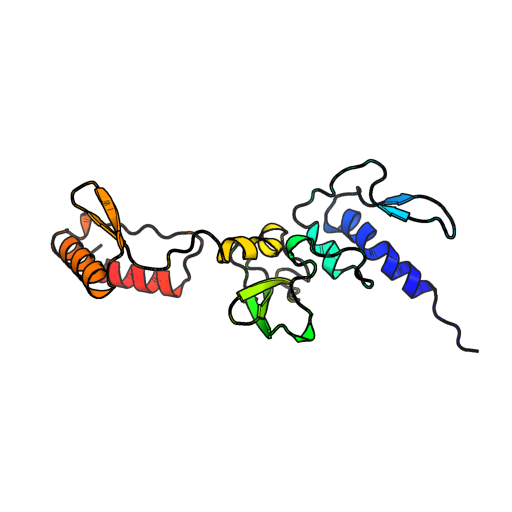. ALA A 1 90 ? -11.244 -6.191 -5.935 1.00 93.12 90 ALA A O 1
ATOM 688 N N . LEU A 1 91 ? -9.522 -4.933 -6.656 1.00 93.31 91 LEU A N 1
ATOM 689 C CA . LEU A 1 91 ? -9.009 -5.937 -7.591 1.00 93.31 91 LEU A CA 1
ATOM 690 C C . LEU A 1 91 ? -8.201 -7.005 -6.848 1.00 93.31 91 LEU A C 1
ATOM 692 O O . LEU A 1 91 ? -8.221 -8.168 -7.239 1.00 93.31 91 LEU A O 1
ATOM 696 N N . GLY A 1 92 ? -7.513 -6.618 -5.767 1.00 93.31 92 GLY A N 1
ATOM 697 C CA . GLY A 1 92 ? -6.692 -7.542 -4.987 1.00 93.31 92 GLY A CA 1
ATOM 698 C C . GLY A 1 92 ? -5.476 -8.027 -5.774 1.00 93.31 92 GLY A C 1
ATOM 699 O O . GLY A 1 92 ? -5.193 -9.222 -5.816 1.00 93.31 92 GLY A O 1
ATOM 700 N N . SER A 1 93 ? -4.772 -7.102 -6.432 1.00 96.06 93 SER A N 1
ATOM 701 C CA . SER A 1 93 ? -3.636 -7.437 -7.296 1.00 96.06 93 SER A CA 1
ATOM 702 C C . SER A 1 93 ? -2.532 -8.175 -6.535 1.00 96.06 93 SER A C 1
ATOM 704 O O . SER A 1 93 ? -2.174 -7.811 -5.410 1.00 96.06 93 SER A O 1
ATOM 706 N N . ASN A 1 94 ? -1.931 -9.185 -7.163 1.00 97.50 94 ASN A N 1
ATOM 707 C CA . ASN A 1 94 ? -0.833 -9.923 -6.556 1.00 97.50 94 ASN A CA 1
ATOM 708 C C . ASN A 1 94 ? 0.452 -9.081 -6.574 1.00 97.50 94 ASN A C 1
ATOM 710 O O . ASN A 1 94 ? 0.888 -8.608 -7.624 1.00 97.50 94 ASN A O 1
ATOM 714 N N . ILE A 1 95 ? 1.112 -8.946 -5.421 1.00 97.81 95 ILE A N 1
ATOM 715 C CA . ILE A 1 95 ? 2.301 -8.099 -5.269 1.00 97.81 95 ILE A CA 1
ATOM 716 C C . ILE A 1 95 ? 3.453 -8.810 -4.558 1.00 97.81 95 ILE A C 1
ATOM 718 O O . ILE A 1 95 ? 3.276 -9.740 -3.772 1.00 97.81 95 ILE A O 1
ATOM 722 N N . VAL A 1 96 ? 4.669 -8.328 -4.801 1.00 97.31 96 VAL A N 1
ATOM 723 C CA . VAL A 1 96 ? 5.853 -8.633 -3.997 1.00 97.31 96 VAL A CA 1
ATOM 724 C C . VAL A 1 96 ? 6.318 -7.356 -3.312 1.00 97.31 96 VAL A C 1
ATOM 726 O O . VAL A 1 96 ? 6.726 -6.378 -3.946 1.00 97.31 96 VAL A O 1
ATOM 729 N N . VAL A 1 97 ? 6.291 -7.376 -1.986 1.00 96.88 97 VAL A N 1
ATOM 730 C CA . VAL A 1 97 ? 6.748 -6.280 -1.140 1.00 96.88 97 VAL A CA 1
ATOM 731 C C . VAL A 1 97 ? 8.231 -6.475 -0.853 1.00 96.88 97 VAL A C 1
ATOM 733 O O . VAL A 1 97 ? 8.653 -7.480 -0.278 1.00 96.88 97 VAL A O 1
ATOM 736 N N . HIS A 1 98 ? 9.041 -5.500 -1.257 1.00 95.88 98 HIS A N 1
ATOM 737 C CA . HIS A 1 98 ? 10.463 -5.474 -0.944 1.00 95.88 98 HIS A CA 1
ATOM 738 C C . HIS A 1 98 ? 10.699 -4.694 0.346 1.00 95.88 98 HIS A C 1
ATOM 740 O O . HIS A 1 98 ? 10.412 -3.495 0.420 1.00 95.88 98 HIS A O 1
ATOM 746 N N . THR A 1 99 ? 11.288 -5.358 1.336 1.00 95.62 99 THR A N 1
ATOM 747 C CA . THR A 1 99 ? 11.588 -4.773 2.645 1.00 95.62 99 THR A CA 1
ATOM 748 C C . THR A 1 99 ? 13.083 -4.782 2.949 1.00 95.62 99 THR A C 1
ATOM 750 O O . THR A 1 99 ? 13.835 -5.637 2.472 1.00 95.62 99 THR A O 1
ATOM 753 N N . ARG A 1 100 ? 13.538 -3.824 3.759 1.00 94.06 100 ARG A N 1
ATOM 754 C CA . ARG A 1 100 ? 14.893 -3.796 4.326 1.00 94.06 100 ARG A CA 1
ATOM 755 C C . ARG A 1 100 ? 14.819 -3.228 5.735 1.00 94.06 100 ARG A C 1
ATOM 757 O O . ARG A 1 100 ? 14.267 -2.154 5.924 1.00 94.06 100 ARG A O 1
ATOM 764 N N . SER A 1 101 ? 15.376 -3.943 6.709 1.00 90.50 101 SER A N 1
ATOM 765 C CA . SER A 1 101 ? 15.418 -3.503 8.114 1.00 90.50 101 SER A CA 1
ATOM 766 C C . SER A 1 101 ? 14.050 -3.106 8.701 1.00 90.50 101 SER A C 1
ATOM 768 O O . SER A 1 101 ? 13.975 -2.202 9.520 1.00 90.50 101 SER A O 1
ATOM 770 N N . GLY A 1 102 ? 12.971 -3.773 8.275 1.00 86.12 102 GLY A N 1
ATOM 771 C CA . GLY A 1 102 ? 11.601 -3.486 8.724 1.00 86.12 102 GLY A CA 1
ATOM 772 C C . GLY A 1 102 ? 10.861 -2.421 7.907 1.00 86.12 102 GLY A C 1
ATOM 773 O O . GLY A 1 102 ? 9.644 -2.326 8.012 1.00 86.12 102 GLY A O 1
ATOM 774 N N . ASP A 1 103 ? 11.553 -1.690 7.031 1.00 91.50 103 ASP A N 1
ATOM 775 C CA . ASP A 1 103 ? 10.939 -0.693 6.158 1.00 91.50 103 ASP A CA 1
ATOM 776 C C . ASP A 1 103 ? 10.542 -1.277 4.804 1.00 91.50 103 ASP A C 1
ATOM 778 O O . ASP A 1 103 ? 11.340 -1.947 4.139 1.00 91.50 103 ASP A O 1
ATOM 782 N N . VAL A 1 104 ? 9.340 -0.931 4.336 1.00 94.62 104 VAL A N 1
ATOM 783 C CA . VAL A 1 104 ? 8.935 -1.153 2.943 1.00 94.62 104 VAL A CA 1
ATOM 784 C C . VAL A 1 104 ? 9.665 -0.154 2.049 1.00 94.62 104 VAL A C 1
ATOM 786 O O . VAL A 1 104 ? 9.676 1.051 2.315 1.00 94.62 104 VAL A O 1
ATOM 789 N N . LEU A 1 105 ? 10.314 -0.652 0.999 1.00 93.56 105 LEU A N 1
ATOM 790 C CA . LEU A 1 105 ? 11.110 0.175 0.093 1.00 93.56 105 LEU A CA 1
ATOM 791 C C . LEU A 1 105 ? 10.497 0.322 -1.293 1.00 93.56 105 LEU A C 1
ATOM 793 O O . LEU A 1 105 ? 10.636 1.379 -1.900 1.00 93.56 105 LEU A O 1
ATOM 797 N N . ARG A 1 106 ? 9.878 -0.741 -1.806 1.00 94.38 106 ARG A N 1
ATOM 798 C CA . ARG A 1 106 ? 9.153 -0.737 -3.077 1.00 94.38 106 ARG A CA 1
ATOM 799 C C . ARG A 1 106 ? 8.152 -1.884 -3.118 1.00 94.38 106 ARG A C 1
ATOM 801 O O . ARG A 1 106 ? 8.343 -2.898 -2.441 1.00 94.38 106 ARG A O 1
ATOM 808 N N . VAL A 1 107 ? 7.149 -1.737 -3.970 1.00 96.19 107 VAL A N 1
ATOM 809 C CA . VAL A 1 107 ? 6.163 -2.769 -4.298 1.00 96.19 107 VAL A CA 1
ATOM 810 C C . VAL A 1 107 ? 6.269 -3.049 -5.793 1.00 96.19 107 VAL A C 1
ATOM 812 O O . VAL A 1 107 ? 6.339 -2.111 -6.587 1.00 96.19 107 VAL A O 1
ATOM 815 N N . ILE A 1 108 ? 6.355 -4.325 -6.163 1.00 94.88 108 ILE A N 1
ATOM 816 C CA . ILE A 1 108 ? 6.387 -4.776 -7.561 1.00 94.88 108 ILE A CA 1
ATOM 817 C C . ILE A 1 108 ? 5.249 -5.779 -7.799 1.00 94.88 108 ILE A C 1
ATOM 819 O O . ILE A 1 108 ? 4.831 -6.435 -6.841 1.00 94.88 108 ILE A O 1
ATOM 823 N N . PRO A 1 109 ? 4.744 -5.916 -9.033 1.00 96.56 109 PRO A N 1
ATOM 824 C CA . PRO A 1 109 ? 3.735 -6.916 -9.359 1.00 96.56 109 PRO A CA 1
ATOM 825 C C . PRO A 1 109 ? 4.285 -8.337 -9.185 1.00 96.56 109 PRO A C 1
ATOM 827 O O . PRO A 1 109 ? 5.473 -8.600 -9.398 1.00 96.56 109 PRO A O 1
ATOM 830 N N . ARG A 1 110 ? 3.407 -9.266 -8.803 1.00 95.56 110 ARG A N 1
ATOM 831 C CA . ARG A 1 110 ? 3.625 -10.713 -8.912 1.00 95.56 110 ARG A CA 1
ATOM 832 C C . ARG A 1 110 ? 2.725 -11.240 -10.022 1.00 95.56 110 ARG A C 1
ATOM 834 O O . ARG A 1 110 ? 1.572 -10.827 -10.103 1.00 95.56 110 ARG A O 1
ATOM 841 N N . ILE A 1 111 ? 3.249 -12.169 -10.821 1.00 94.31 111 ILE A N 1
ATOM 842 C CA . ILE A 1 111 ? 2.502 -12.721 -11.949 1.00 94.31 111 ILE A CA 1
ATOM 843 C C . ILE A 1 111 ? 1.291 -13.519 -11.449 1.00 94.31 111 ILE A C 1
ATOM 845 O O . ILE A 1 111 ? 1.440 -14.404 -10.601 1.00 94.31 111 ILE A O 1
ATOM 849 N N . ASN A 1 112 ? 0.109 -13.188 -11.961 1.00 95.00 112 ASN A N 1
ATOM 850 C CA . ASN A 1 112 ? -1.131 -13.933 -11.777 1.00 95.00 112 ASN A CA 1
ATOM 851 C C . ASN A 1 112 ? -2.078 -13.707 -12.963 1.00 95.00 112 ASN A C 1
ATOM 853 O O . ASN A 1 112 ? -2.782 -12.698 -13.009 1.00 95.00 112 ASN A O 1
ATOM 857 N N . GLU A 1 113 ? -2.115 -14.676 -13.877 1.00 94.31 113 GLU A N 1
ATOM 858 C CA . GLU A 1 113 ? -2.913 -14.646 -15.114 1.00 94.31 113 GLU A CA 1
ATOM 859 C C . GLU A 1 113 ? -4.413 -14.412 -14.872 1.00 94.31 113 GLU A C 1
ATOM 861 O O . GLU A 1 113 ? -5.082 -13.810 -15.704 1.00 94.31 113 GLU A O 1
ATOM 866 N N . ASP A 1 114 ? -4.948 -14.839 -13.724 1.00 95.56 114 ASP A N 1
ATOM 867 C CA . ASP A 1 114 ? -6.384 -14.733 -13.439 1.00 95.56 114 ASP A CA 1
ATOM 868 C C . ASP A 1 114 ? -6.809 -13.346 -12.921 1.00 95.56 114 ASP A C 1
ATOM 870 O O . ASP A 1 114 ? -8.003 -13.044 -12.888 1.00 95.56 114 ASP A O 1
ATOM 874 N N . VAL A 1 115 ? -5.863 -12.516 -12.460 1.00 94.19 115 VAL A N 1
ATOM 875 C CA . VAL A 1 115 ? -6.172 -11.260 -11.748 1.00 94.19 115 VAL A CA 1
ATOM 876 C C . VAL A 1 115 ? -5.514 -10.059 -12.401 1.00 94.19 115 VAL A C 1
ATOM 878 O O . VAL A 1 115 ? -6.196 -9.135 -12.836 1.00 94.19 115 VAL A O 1
ATOM 881 N N . ASN A 1 116 ? -4.185 -10.039 -12.407 1.00 92.69 116 ASN A N 1
ATOM 882 C CA . ASN A 1 116 ? -3.424 -8.842 -12.738 1.00 92.69 116 ASN A CA 1
ATOM 883 C C . ASN A 1 116 ? -2.378 -9.083 -13.828 1.00 92.69 116 ASN A C 1
ATOM 885 O O . ASN A 1 116 ? -1.668 -8.144 -14.173 1.00 92.69 116 ASN A O 1
ATOM 889 N N . GLU A 1 117 ? -2.290 -10.303 -14.367 1.00 91.56 117 GLU A N 1
ATOM 890 C CA . GLU A 1 117 ? -1.241 -10.749 -15.286 1.00 91.56 117 GLU A CA 1
ATOM 891 C C . GLU A 1 117 ? 0.125 -10.394 -14.694 1.00 91.56 117 GLU A C 1
ATOM 893 O O . GLU A 1 117 ? 0.545 -11.034 -13.739 1.00 91.56 117 GLU A O 1
ATOM 898 N N . GLU A 1 118 ? 0.774 -9.330 -15.162 1.00 91.75 118 GLU A N 1
ATOM 899 C CA . GLU A 1 118 ? 2.015 -8.782 -14.606 1.00 91.75 118 GLU A CA 1
ATOM 900 C C . GLU A 1 118 ? 1.928 -7.290 -14.225 1.00 91.75 118 GLU A C 1
ATOM 902 O O . GLU A 1 118 ? 2.940 -6.657 -13.923 1.00 91.75 118 GLU A O 1
ATOM 907 N N . TRP A 1 119 ? 0.726 -6.712 -14.200 1.00 94.06 119 TRP A N 1
ATOM 908 C CA . TRP A 1 119 ? 0.488 -5.278 -14.026 1.00 94.06 119 TRP A CA 1
ATOM 909 C C . TRP A 1 119 ? -0.068 -4.936 -12.647 1.00 94.06 119 TRP A C 1
ATOM 911 O O . TRP A 1 119 ? -0.760 -5.729 -12.021 1.00 94.06 119 TRP A O 1
ATOM 921 N N . ILE A 1 120 ? 0.224 -3.727 -12.167 1.00 96.19 120 ILE A N 1
ATOM 922 C CA . ILE A 1 120 ? -0.419 -3.130 -10.988 1.00 96.19 120 ILE A CA 1
ATOM 923 C C . ILE A 1 120 ? -0.700 -1.653 -11.235 1.00 96.19 120 ILE A C 1
ATOM 925 O O . ILE A 1 120 ? -0.014 -1.012 -12.032 1.00 96.19 120 ILE A O 1
ATOM 929 N N . SER A 1 121 ? -1.676 -1.089 -10.526 1.00 95.56 121 SER A N 1
ATOM 930 C CA . SER A 1 121 ? -1.935 0.350 -10.591 1.00 95.56 121 SER A CA 1
ATOM 931 C C . SER A 1 121 ? -0.772 1.170 -10.016 1.00 95.56 121 SER A C 1
ATOM 933 O O . SER A 1 121 ? -0.042 0.730 -9.119 1.00 95.56 121 SER A O 1
ATOM 935 N N . ASP A 1 122 ? -0.618 2.406 -10.486 1.00 94.50 122 ASP A N 1
ATOM 936 C CA . ASP A 1 122 ? 0.362 3.351 -9.948 1.00 94.50 122 ASP A CA 1
ATOM 937 C C . ASP A 1 122 ? 0.061 3.711 -8.493 1.00 94.50 122 ASP A C 1
ATOM 939 O O . ASP A 1 122 ? 0.980 3.922 -7.695 1.00 94.50 122 ASP A O 1
ATOM 943 N N . LYS A 1 123 ? -1.222 3.686 -8.111 1.00 94.62 123 LYS A N 1
ATOM 944 C CA . LYS A 1 123 ? -1.648 3.814 -6.717 1.00 94.62 123 LYS A CA 1
ATOM 945 C C . LYS A 1 123 ? -1.008 2.720 -5.862 1.00 94.62 123 LYS A C 1
ATOM 947 O O . LYS A 1 123 ? -0.302 3.046 -4.913 1.00 94.62 123 LYS A O 1
ATOM 952 N N . THR A 1 124 ? -1.172 1.451 -6.228 1.00 95.56 124 THR A N 1
ATOM 953 C CA . THR A 1 124 ? -0.551 0.300 -5.550 1.00 95.56 124 THR A CA 1
ATOM 954 C C . THR A 1 124 ? 0.971 0.421 -5.513 1.00 95.56 124 THR A C 1
ATOM 956 O O . THR A 1 124 ? 1.608 0.253 -4.471 1.00 95.56 124 THR A O 1
ATOM 959 N N . ARG A 1 125 ? 1.569 0.762 -6.659 1.00 95.31 125 ARG A N 1
ATOM 960 C CA . ARG A 1 125 ? 3.021 0.815 -6.841 1.00 95.31 125 ARG A CA 1
ATOM 961 C C . ARG A 1 125 ? 3.698 1.851 -5.949 1.00 95.31 125 ARG A C 1
ATOM 963 O O . ARG A 1 125 ? 4.810 1.599 -5.485 1.00 95.31 125 ARG A O 1
ATOM 970 N N . PHE A 1 126 ? 3.061 3.000 -5.712 1.00 95.25 126 PHE A N 1
ATOM 971 C CA . PHE A 1 126 ? 3.663 4.129 -4.992 1.00 95.25 126 PHE A CA 1
ATOM 972 C C . PHE A 1 126 ? 3.043 4.419 -3.614 1.00 95.25 126 PHE A C 1
ATOM 974 O O . PHE A 1 126 ? 3.600 5.223 -2.865 1.00 95.25 126 PHE A O 1
ATOM 981 N N . ALA A 1 127 ? 1.959 3.740 -3.219 1.00 94.50 127 ALA A N 1
ATOM 982 C CA . ALA A 1 127 ? 1.301 3.943 -1.920 1.00 94.50 127 ALA A CA 1
ATOM 983 C C . ALA A 1 127 ? 2.184 3.627 -0.701 1.00 94.50 127 ALA A C 1
ATOM 985 O O . ALA A 1 127 ? 1.930 4.132 0.394 1.00 94.50 127 ALA A O 1
ATOM 986 N N . TYR A 1 128 ? 3.249 2.836 -0.869 1.00 93.50 128 TYR A N 1
ATOM 987 C CA . TYR A 1 128 ? 4.113 2.409 0.235 1.00 93.50 128 TYR A CA 1
ATOM 988 C C . TYR A 1 128 ? 4.805 3.563 0.986 1.00 93.50 128 TYR A C 1
ATOM 990 O O . TYR A 1 128 ? 5.167 3.387 2.149 1.00 93.50 128 TYR A O 1
ATOM 998 N N . ASP A 1 129 ? 4.979 4.741 0.371 1.00 91.81 129 ASP A N 1
ATOM 999 C CA . ASP A 1 129 ? 5.510 5.931 1.064 1.00 91.81 129 ASP A CA 1
ATOM 1000 C C . ASP A 1 129 ? 4.557 6.402 2.181 1.00 91.81 129 ASP A C 1
ATOM 1002 O O . ASP A 1 129 ? 4.989 6.848 3.247 1.00 91.81 129 ASP A O 1
ATOM 1006 N N . GLY A 1 130 ? 3.246 6.216 1.987 1.00 92.31 130 GLY A N 1
ATOM 1007 C CA . GLY A 1 130 ? 2.219 6.530 2.980 1.00 92.31 130 GLY A CA 1
ATOM 1008 C C . GLY A 1 130 ? 2.317 5.673 4.242 1.00 92.31 130 GLY A C 1
ATOM 1009 O O . GLY A 1 130 ? 2.046 6.164 5.333 1.00 92.31 130 GLY A O 1
ATOM 1010 N N . LEU A 1 131 ? 2.805 4.432 4.140 1.00 92.12 131 LEU A N 1
ATOM 1011 C CA . LEU A 1 131 ? 2.943 3.527 5.291 1.00 92.12 131 LEU A CA 1
ATOM 1012 C C . LEU A 1 131 ? 3.953 4.023 6.336 1.00 92.12 131 LEU A C 1
ATOM 1014 O O . LEU A 1 131 ? 3.923 3.571 7.479 1.00 92.12 131 LEU A O 1
ATOM 1018 N N . LYS A 1 132 ? 4.837 4.955 5.967 1.00 89.81 132 LYS A N 1
ATOM 1019 C CA . LYS A 1 132 ? 5.842 5.539 6.868 1.00 89.81 132 LYS A CA 1
ATOM 1020 C C . LYS A 1 132 ? 5.404 6.860 7.488 1.00 89.81 132 LYS A C 1
ATOM 1022 O O . LYS A 1 132 ? 6.052 7.343 8.414 1.00 89.81 132 LYS A O 1
ATOM 1027 N N . ARG A 1 133 ? 4.338 7.477 6.978 1.00 93.44 133 ARG A N 1
ATOM 1028 C CA . ARG A 1 133 ? 3.904 8.818 7.382 1.00 93.44 133 ARG A CA 1
ATOM 1029 C C . ARG A 1 133 ? 2.620 8.741 8.197 1.00 93.44 133 ARG A C 1
ATOM 1031 O O . ARG A 1 133 ? 1.759 7.918 7.927 1.00 93.44 133 ARG A O 1
ATOM 1038 N N . GLN A 1 134 ? 2.506 9.620 9.196 1.00 94.12 134 GLN A N 1
ATOM 1039 C CA . GLN A 1 134 ? 1.288 9.807 10.004 1.00 94.12 134 GLN A CA 1
ATOM 1040 C C . GLN A 1 134 ? 0.729 8.505 10.616 1.00 94.12 134 GLN A C 1
ATOM 1042 O O . GLN A 1 134 ? -0.479 8.303 10.699 1.00 94.12 134 GLN A O 1
ATOM 1047 N N . ARG A 1 135 ? 1.617 7.606 11.060 1.00 94.00 135 ARG A N 1
ATOM 1048 C CA . ARG A 1 135 ? 1.225 6.349 11.706 1.00 94.00 135 ARG A CA 1
ATOM 1049 C C . ARG A 1 135 ? 0.745 6.599 13.133 1.00 94.00 135 ARG A C 1
ATOM 1051 O O . ARG A 1 135 ? 1.399 7.306 13.896 1.00 94.00 135 ARG A O 1
ATOM 1058 N N . LEU A 1 136 ? -0.359 5.956 13.502 1.00 93.81 136 LEU A N 1
ATOM 1059 C CA . LEU A 1 136 ? -0.791 5.841 14.893 1.00 93.81 136 LEU A CA 1
ATOM 1060 C C . LEU A 1 136 ? 0.145 4.852 15.602 1.00 93.81 136 LEU A C 1
ATOM 1062 O O . LEU A 1 136 ? 0.045 3.645 15.399 1.00 93.81 136 LEU A O 1
ATOM 1066 N N . THR A 1 137 ? 1.113 5.372 16.357 1.00 93.88 137 THR A N 1
ATOM 1067 C CA . THR A 1 137 ? 2.166 4.574 17.015 1.00 93.88 137 THR A CA 1
ATOM 1068 C C . THR A 1 137 ? 1.829 4.179 18.448 1.00 93.88 137 THR A C 1
ATOM 1070 O O . THR A 1 137 ? 2.360 3.189 18.943 1.00 93.88 137 THR A O 1
ATOM 1073 N N . ALA A 1 138 ? 0.964 4.943 19.111 1.00 94.50 138 ALA A N 1
ATOM 1074 C CA . ALA A 1 138 ? 0.568 4.738 20.495 1.00 94.50 138 ALA A CA 1
ATOM 1075 C C . ALA A 1 138 ? -0.909 5.118 20.681 1.00 94.50 138 ALA A C 1
ATOM 1077 O O . ALA A 1 138 ? -1.408 5.988 19.955 1.00 94.50 138 ALA A O 1
ATOM 1078 N N . PRO A 1 139 ? -1.616 4.476 21.626 1.00 96.44 139 PRO A N 1
ATOM 1079 C CA . PRO A 1 139 ? -2.995 4.820 21.917 1.00 96.44 139 PRO A CA 1
ATOM 1080 C C . PRO A 1 139 ? -3.083 6.216 22.545 1.00 96.44 139 PRO A C 1
ATOM 1082 O O . PRO A 1 139 ? -2.177 6.679 23.244 1.00 96.44 139 PRO A O 1
ATOM 1085 N N . MET A 1 140 ? -4.193 6.899 22.272 1.00 95.94 140 MET A N 1
ATOM 1086 C CA . MET A 1 140 ? -4.438 8.261 22.736 1.00 95.94 140 MET A CA 1
ATOM 1087 C C . MET A 1 140 ? -5.836 8.384 23.332 1.00 95.94 140 MET A C 1
ATOM 1089 O O . MET A 1 140 ? -6.806 7.871 22.769 1.00 95.94 140 MET A O 1
ATOM 1093 N N . LEU A 1 141 ? -5.948 9.118 24.435 1.00 94.81 141 LEU A N 1
ATOM 1094 C CA . LEU A 1 141 ? -7.215 9.459 25.076 1.00 94.81 141 LEU A CA 1
ATOM 1095 C C . LEU A 1 141 ? -7.426 10.971 25.053 1.00 94.81 141 LEU A C 1
ATOM 1097 O O . LEU A 1 141 ? -6.477 11.744 24.987 1.00 94.81 141 LEU A O 1
ATOM 1101 N N . LYS A 1 142 ? -8.690 11.402 25.080 1.00 94.44 142 LYS A N 1
ATOM 1102 C CA . LYS A 1 142 ? -9.014 12.827 25.196 1.00 94.44 142 LYS A CA 1
ATOM 1103 C C . LYS A 1 142 ? -8.878 13.274 26.646 1.00 94.44 142 LYS A C 1
ATOM 1105 O O . LYS A 1 142 ? -9.476 12.652 27.526 1.00 94.44 142 LYS A O 1
ATOM 1110 N N . ASP A 1 143 ? -8.137 14.351 26.871 1.00 90.75 143 ASP A N 1
ATOM 1111 C CA . ASP A 1 143 ? -8.057 15.014 28.167 1.00 90.75 143 ASP A CA 1
ATOM 1112 C C . ASP A 1 143 ? -9.331 15.828 28.478 1.00 90.75 143 ASP A C 1
ATOM 1114 O O . ASP A 1 143 ? -10.319 15.815 27.735 1.00 90.75 143 ASP A O 1
ATOM 1118 N N . ARG A 1 144 ? -9.318 16.533 29.616 1.00 89.69 144 ARG A N 1
ATOM 1119 C CA . ARG A 1 144 ? -10.437 17.382 30.059 1.00 89.69 144 ARG A CA 1
ATOM 1120 C C . ARG A 1 144 ? -10.664 18.594 29.152 1.00 89.69 144 ARG A C 1
ATOM 1122 O O . ARG A 1 144 ? -11.786 19.090 29.100 1.00 89.69 144 ARG A O 1
ATOM 1129 N N . ASP A 1 145 ? -9.626 19.027 28.448 1.00 90.75 145 ASP A N 1
ATOM 1130 C CA . ASP A 1 145 ? -9.626 20.173 27.542 1.00 90.75 145 ASP A CA 1
ATOM 1131 C C . ASP A 1 145 ? -9.959 19.757 26.089 1.00 90.75 145 ASP A C 1
ATOM 1133 O O . ASP A 1 145 ? -10.147 20.604 25.216 1.00 90.75 145 ASP A O 1
ATOM 1137 N N . GLY A 1 146 ? -10.109 18.450 25.835 1.00 92.00 146 GLY A N 1
ATOM 1138 C CA . GLY A 1 146 ? -10.510 17.853 24.562 1.00 92.00 146 GLY A CA 1
ATOM 1139 C C . GLY A 1 146 ? -9.355 17.433 23.647 1.00 92.00 146 GLY A C 1
ATOM 1140 O O . GLY A 1 146 ? -9.624 16.948 22.541 1.00 92.00 146 GLY A O 1
ATOM 1141 N N . TYR A 1 147 ? -8.101 17.577 24.080 1.00 94.25 147 TYR A N 1
ATOM 1142 C CA . TYR A 1 147 ? -6.915 17.224 23.296 1.00 94.25 147 TYR A CA 1
ATOM 1143 C C . TYR A 1 147 ? -6.545 15.749 23.449 1.00 94.25 147 TYR A C 1
ATOM 1145 O O . TYR A 1 147 ? -6.756 15.145 24.497 1.00 94.25 147 TYR A O 1
ATOM 1153 N N . LEU A 1 148 ? -5.989 15.156 22.386 1.00 94.62 148 LEU A N 1
ATOM 1154 C CA . LEU A 1 148 ? -5.488 13.782 22.413 1.00 94.62 148 LEU A CA 1
ATOM 1155 C C . LEU A 1 148 ? -4.123 13.734 23.101 1.00 94.62 148 LEU A C 1
ATOM 1157 O O . LEU A 1 148 ? -3.159 14.332 22.622 1.00 94.62 148 LEU A O 1
ATOM 1161 N N . THR A 1 149 ? -4.044 12.991 24.197 1.00 94.56 149 THR A N 1
ATOM 1162 C CA . THR A 1 149 ? -2.821 12.748 24.958 1.00 94.56 149 THR A CA 1
ATOM 1163 C C . THR A 1 149 ? -2.445 11.272 24.889 1.00 94.56 149 THR A C 1
ATOM 1165 O O . THR A 1 149 ? -3.307 10.396 24.811 1.00 94.56 149 THR A O 1
ATOM 1168 N N . LEU A 1 150 ? -1.139 10.996 24.856 1.00 95.06 150 LEU A N 1
ATOM 1169 C CA . LEU A 1 150 ? -0.607 9.634 24.835 1.00 95.06 150 LEU A CA 1
ATOM 1170 C C . LEU A 1 150 ? -0.941 8.913 26.146 1.00 95.06 150 LEU A C 1
ATOM 1172 O O . LEU A 1 150 ? -0.852 9.510 27.218 1.00 95.06 150 LEU A O 1
ATOM 1176 N N . CYS A 1 151 ? -1.290 7.634 26.049 1.00 94.50 151 CYS A N 1
ATOM 1177 C CA . CYS A 1 151 ? -1.618 6.784 27.193 1.00 94.50 151 CYS A CA 1
ATOM 1178 C C . CYS A 1 151 ? -1.100 5.357 26.984 1.00 94.50 151 CYS A C 1
ATOM 1180 O O . CYS A 1 151 ? -0.653 5.010 25.888 1.00 94.50 151 CYS A O 1
ATOM 1182 N N . ASP A 1 152 ? -1.184 4.539 28.031 1.00 95.25 152 ASP A N 1
ATOM 1183 C CA . ASP A 1 152 ? -0.882 3.115 27.952 1.00 95.25 152 ASP A CA 1
ATOM 1184 C C . ASP A 1 152 ? -2.088 2.311 27.444 1.00 95.25 152 ASP A C 1
ATOM 1186 O O . ASP A 1 152 ? -3.246 2.733 27.518 1.00 95.25 152 ASP A O 1
ATOM 1190 N N . TRP A 1 153 ? -1.816 1.114 26.918 1.00 95.62 153 TRP A N 1
ATOM 1191 C CA . TRP A 1 153 ? -2.856 0.222 26.395 1.00 95.62 153 TRP A CA 1
ATOM 1192 C C . TRP A 1 153 ? -3.891 -0.174 27.453 1.00 95.62 153 TRP A C 1
ATOM 1194 O O . TRP A 1 153 ? -5.076 -0.262 27.134 1.00 95.62 153 TRP A O 1
ATOM 1204 N N . GLU A 1 154 ? -3.462 -0.389 28.698 1.00 95.69 154 GLU A N 1
ATOM 1205 C CA . GLU A 1 154 ? -4.350 -0.764 29.805 1.00 95.69 154 GLU A CA 1
ATOM 1206 C C . GLU A 1 154 ? -5.367 0.342 30.109 1.00 95.69 154 GLU A C 1
ATOM 1208 O O . GLU A 1 154 ? -6.565 0.066 30.214 1.00 95.69 154 GLU A O 1
ATOM 1213 N N . ASP A 1 155 ? -4.914 1.596 30.158 1.00 93.81 155 ASP A N 1
ATOM 1214 C CA . ASP A 1 155 ? -5.773 2.758 30.387 1.00 93.81 155 ASP A CA 1
ATOM 1215 C C . ASP A 1 155 ? -6.764 2.948 29.234 1.00 93.81 155 ASP A C 1
ATOM 1217 O O . ASP A 1 155 ? -7.968 3.113 29.452 1.00 93.81 155 ASP A O 1
ATOM 1221 N N . ALA A 1 156 ? -6.272 2.876 27.991 1.00 95.19 156 ALA A N 1
ATOM 1222 C CA . ALA A 1 156 ? -7.097 3.030 26.798 1.00 95.19 156 ALA A CA 1
ATOM 1223 C C . ALA A 1 156 ? -8.224 1.988 26.744 1.00 95.19 156 ALA A C 1
ATOM 1225 O O . ALA A 1 156 ? -9.391 2.338 26.546 1.00 95.19 156 ALA A O 1
ATOM 1226 N N . LEU A 1 157 ? -7.890 0.713 26.960 1.00 95.56 157 LEU A N 1
ATOM 1227 C CA . LEU A 1 157 ? -8.855 -0.384 26.922 1.00 95.56 157 LEU A CA 1
ATOM 1228 C C . LEU A 1 157 ? -9.828 -0.339 28.104 1.00 95.56 157 LEU A C 1
ATOM 1230 O O . LEU A 1 157 ? -11.018 -0.586 27.907 1.00 95.56 157 LEU A O 1
ATOM 1234 N N . SER A 1 158 ? -9.366 0.038 29.299 1.00 95.62 158 SER A N 1
ATOM 1235 C CA . SER A 1 158 ? -10.226 0.177 30.483 1.00 95.62 158 SER A CA 1
ATOM 1236 C C . SER A 1 158 ? -11.296 1.251 30.281 1.00 95.62 158 SER A C 1
ATOM 1238 O O . SER A 1 158 ? -12.476 1.014 30.544 1.00 95.62 158 SER A O 1
ATOM 1240 N N . VAL A 1 159 ? -10.914 2.407 29.726 1.00 94.25 159 VAL A N 1
ATOM 1241 C CA . VAL A 1 159 ? -11.854 3.498 29.423 1.00 94.25 159 VAL A CA 1
ATOM 1242 C C . VAL A 1 159 ? -12.858 3.091 28.341 1.00 94.25 159 VAL A C 1
ATOM 1244 O O . VAL A 1 159 ? -14.040 3.441 28.428 1.00 94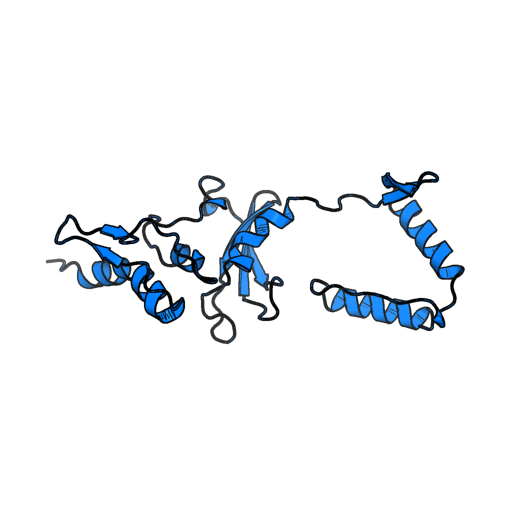.25 159 VAL A O 1
ATOM 1247 N N . VAL A 1 160 ? -12.421 2.353 27.315 1.00 93.62 160 VAL A N 1
ATOM 1248 C CA . VAL A 1 160 ? -13.320 1.830 26.273 1.00 93.62 160 VAL A CA 1
ATOM 1249 C C . VAL A 1 160 ? -14.309 0.825 26.870 1.00 93.62 160 VAL A C 1
ATOM 1251 O O . VAL A 1 160 ? -15.512 0.961 26.644 1.00 93.62 160 VAL A O 1
ATOM 1254 N N . ALA A 1 161 ? -13.841 -0.117 27.692 1.00 93.38 161 ALA A N 1
ATOM 1255 C CA . ALA A 1 161 ? -14.685 -1.112 28.353 1.00 93.38 161 ALA A CA 1
ATOM 1256 C C . ALA A 1 161 ? -15.729 -0.471 29.284 1.00 93.38 161 ALA A C 1
ATOM 1258 O O . ALA A 1 161 ? -16.901 -0.845 29.248 1.00 93.38 161 ALA A O 1
ATOM 1259 N N . GLU A 1 162 ? -15.345 0.546 30.061 1.00 93.50 162 GLU A N 1
ATOM 1260 C CA . GLU A 1 162 ? -16.263 1.296 30.928 1.00 93.50 162 GLU A CA 1
ATOM 1261 C C . GLU A 1 162 ? -17.363 2.010 30.119 1.00 93.50 162 GLU A C 1
ATOM 1263 O O . GLU A 1 162 ? -18.538 1.988 30.497 1.00 93.50 162 GLU A O 1
ATOM 1268 N N . LYS A 1 163 ? -17.011 2.626 28.981 1.00 91.31 163 LYS A N 1
ATOM 1269 C CA . LYS A 1 163 ? -17.977 3.306 28.097 1.00 91.31 163 LYS A CA 1
ATOM 1270 C C . LYS A 1 163 ? -18.939 2.333 27.422 1.00 91.31 163 LYS A C 1
ATOM 1272 O O . LYS A 1 163 ? -20.128 2.643 27.310 1.00 91.31 163 LYS A O 1
ATOM 1277 N N . ILE A 1 164 ? -18.435 1.177 26.997 1.00 91.00 164 ILE A N 1
ATOM 1278 C CA . ILE A 1 164 ? -19.249 0.109 26.413 1.00 91.00 164 ILE A CA 1
ATOM 1279 C C . ILE A 1 164 ? -20.201 -0.453 27.473 1.00 91.00 164 ILE A C 1
ATOM 1281 O O . ILE A 1 164 ? -21.400 -0.508 27.228 1.00 91.00 164 ILE A O 1
ATOM 1285 N N . GLY A 1 165 ? -19.713 -0.749 28.683 1.00 88.00 165 GLY A N 1
ATOM 1286 C CA . GLY A 1 165 ? -20.534 -1.281 29.779 1.00 88.00 165 GLY A CA 1
ATOM 1287 C C . GLY A 1 165 ? -21.639 -0.335 30.272 1.00 88.00 165 GLY A C 1
ATOM 1288 O O . GLY A 1 165 ? -22.647 -0.788 30.808 1.00 88.00 165 GLY A O 1
ATOM 1289 N N . ARG A 1 166 ? -21.486 0.981 30.074 1.00 89.19 166 ARG A N 1
ATOM 1290 C CA . ARG A 1 166 ? -22.525 1.990 30.369 1.00 89.19 166 ARG A CA 1
ATOM 1291 C C . ARG A 1 166 ? -23.554 2.169 29.251 1.00 89.19 166 ARG A C 1
ATOM 1293 O O . ARG A 1 166 ? -24.577 2.818 29.473 1.00 89.19 166 ARG A O 1
ATOM 1300 N N . SER A 1 167 ? -23.276 1.657 28.058 1.00 85.69 167 SER A N 1
ATOM 1301 C CA . SER A 1 167 ? -24.111 1.834 26.872 1.00 85.69 167 SER A CA 1
ATOM 1302 C C . SER A 1 167 ? -24.970 0.592 26.628 1.00 85.69 167 SER A C 1
ATOM 1304 O O . SER A 1 167 ? -24.595 -0.523 26.965 1.00 85.69 167 SER A O 1
ATOM 1306 N N . THR A 1 168 ? -26.152 0.773 26.044 1.00 81.50 168 THR A N 1
ATOM 1307 C CA . THR A 1 168 ? -27.029 -0.340 25.648 1.00 81.50 168 THR A CA 1
ATOM 1308 C C . THR A 1 168 ? -26.765 -0.726 24.193 1.00 81.50 168 THR A C 1
ATOM 1310 O O . THR A 1 168 ? -26.568 0.173 23.373 1.00 81.50 168 THR A O 1
ATOM 1313 N N . GLY A 1 169 ? -26.837 -2.022 23.855 1.00 78.12 169 GLY A N 1
ATOM 1314 C CA . GLY A 1 169 ? -26.567 -2.549 22.502 1.00 78.12 169 GLY A CA 1
ATOM 1315 C C . GLY A 1 169 ? -27.267 -1.780 21.377 1.00 78.12 169 GLY A C 1
ATOM 1316 O O . GLY A 1 169 ? -26.640 -1.364 20.412 1.00 78.12 169 GLY A O 1
ATOM 1317 N N . SER A 1 170 ? -28.530 -1.397 21.583 1.00 82.50 170 SER A N 1
ATOM 1318 C CA . SER A 1 170 ? -29.326 -0.626 20.614 1.00 82.50 170 SER A CA 1
ATOM 1319 C C . SER A 1 170 ? -28.785 0.769 20.252 1.00 82.50 170 SER A C 1
ATOM 1321 O O . SER A 1 170 ? -29.323 1.413 19.354 1.00 82.50 170 SER A O 1
ATOM 1323 N N . LYS A 1 171 ? -27.804 1.299 20.994 1.00 87.31 171 LYS A N 1
ATOM 1324 C CA . LYS A 1 171 ? -27.180 2.615 20.757 1.00 87.31 171 LYS A CA 1
ATOM 1325 C C . LYS A 1 171 ? -25.751 2.504 20.228 1.00 87.31 171 LYS A C 1
ATOM 1327 O O . LYS A 1 171 ? -25.117 3.533 20.002 1.00 87.31 171 LYS A O 1
ATOM 1332 N N . MET A 1 172 ? -25.233 1.289 20.082 1.00 88.88 172 MET A N 1
ATOM 1333 C CA . MET A 1 172 ? -23.878 1.046 19.615 1.00 88.88 172 MET A CA 1
ATOM 1334 C C . MET A 1 172 ? -23.906 0.680 18.134 1.00 88.88 172 MET A C 1
ATOM 1336 O O . MET A 1 172 ? -24.766 -0.059 17.670 1.00 88.88 172 MET A O 1
ATOM 1340 N N . ALA A 1 173 ? -22.951 1.220 17.387 1.00 91.19 173 ALA A N 1
ATOM 1341 C CA . ALA A 1 173 ? -22.732 0.888 15.991 1.00 91.19 173 ALA A CA 1
ATOM 1342 C C . ALA A 1 173 ? -21.229 0.785 15.750 1.00 91.19 173 ALA A C 1
ATOM 1344 O O . ALA A 1 173 ? -20.441 1.503 16.368 1.00 91.19 173 ALA A O 1
ATOM 1345 N N . ALA A 1 174 ? -20.848 -0.108 14.845 1.00 92.06 174 ALA A N 1
ATOM 1346 C CA . ALA A 1 174 ? -19.477 -0.281 14.405 1.00 92.06 174 ALA A CA 1
ATOM 1347 C C . ALA A 1 174 ? -19.361 0.208 12.959 1.00 92.06 174 ALA A C 1
ATOM 1349 O O . ALA A 1 174 ? -20.166 -0.170 12.109 1.00 92.06 174 ALA A O 1
ATOM 1350 N N . LEU A 1 175 ? -18.366 1.052 12.689 1.00 93.94 175 LEU A N 1
ATOM 1351 C CA . LEU A 1 175 ? -18.008 1.470 11.338 1.00 93.94 175 LEU A CA 1
ATOM 1352 C C . LEU A 1 175 ? -16.712 0.760 10.959 1.00 93.94 175 LEU A C 1
ATOM 1354 O O . LEU A 1 175 ? -15.711 0.905 11.660 1.00 93.94 175 LEU A O 1
ATOM 1358 N N . ALA A 1 176 ? -16.746 0.002 9.869 1.00 94.31 176 ALA A N 1
ATOM 1359 C CA . ALA A 1 176 ? -15.571 -0.642 9.307 1.00 94.31 176 ALA A CA 1
ATOM 1360 C C . ALA A 1 176 ? -15.080 0.129 8.082 1.00 94.31 176 ALA A C 1
ATOM 1362 O O . ALA A 1 176 ? -15.887 0.591 7.272 1.00 94.31 176 ALA A O 1
ATOM 1363 N N . ASP A 1 177 ? -13.763 0.257 7.966 1.00 92.06 177 ASP A N 1
ATOM 1364 C CA . ASP A 1 177 ? -13.117 0.881 6.816 1.00 92.06 177 ASP A CA 1
ATOM 1365 C C . ASP A 1 177 ? -12.863 -0.145 5.700 1.00 92.06 177 ASP A C 1
ATOM 1367 O O . ASP A 1 177 ? -12.883 -1.356 5.931 1.00 92.06 177 ASP A O 1
ATOM 1371 N N . CYS A 1 178 ? -12.593 0.332 4.485 1.00 90.19 178 CYS A N 1
ATOM 1372 C CA . CYS A 1 178 ? -12.334 -0.526 3.327 1.00 90.19 178 CYS A CA 1
ATOM 1373 C C . CYS A 1 178 ? -11.010 -1.306 3.404 1.00 90.19 178 CYS A C 1
ATOM 1375 O O . CYS A 1 178 ? -10.827 -2.247 2.638 1.00 90.19 178 CYS A O 1
ATOM 1377 N N . PHE A 1 179 ? -10.113 -0.951 4.330 1.00 93.38 179 PHE A N 1
ATOM 1378 C CA . PHE A 1 179 ? -8.834 -1.634 4.551 1.00 93.38 179 PHE A CA 1
ATOM 1379 C C . PHE A 1 179 ? -8.865 -2.675 5.682 1.00 93.38 179 PHE A C 1
ATOM 1381 O O . PHE A 1 179 ? -7.823 -3.244 6.010 1.00 93.38 179 PHE A O 1
ATOM 1388 N N . CYS A 1 180 ? -10.020 -2.905 6.316 1.00 94.50 180 CYS A N 1
ATOM 1389 C CA . CYS A 1 180 ? -10.151 -3.934 7.346 1.00 94.50 180 CYS A CA 1
ATOM 1390 C C . CYS A 1 180 ? -10.093 -5.339 6.728 1.00 94.50 180 CYS A C 1
ATOM 1392 O O . CYS A 1 180 ? -10.763 -5.622 5.735 1.00 94.50 180 CYS A O 1
ATOM 1394 N N . ASP A 1 181 ? -9.316 -6.224 7.346 1.00 95.44 181 ASP A N 1
ATOM 1395 C CA . ASP A 1 181 ? -9.239 -7.636 6.989 1.00 95.44 181 ASP A CA 1
ATOM 1396 C C . ASP A 1 181 ? -10.500 -8.400 7.422 1.00 95.44 181 ASP A C 1
ATOM 1398 O O . ASP A 1 181 ? -11.262 -7.974 8.297 1.00 95.44 181 ASP A O 1
ATOM 1402 N N . ALA A 1 182 ? -10.742 -9.552 6.794 1.00 95.75 182 ALA A N 1
ATOM 1403 C CA . ALA A 1 182 ? -11.923 -10.363 7.085 1.00 95.75 182 ALA A CA 1
ATOM 1404 C C . ALA A 1 182 ? -11.920 -10.862 8.540 1.00 95.75 182 ALA A C 1
ATOM 1406 O O . ALA A 1 182 ? -12.971 -10.928 9.180 1.00 95.75 182 ALA A O 1
ATOM 1407 N N . GLU A 1 183 ? -10.738 -11.162 9.073 1.00 97.06 183 GLU A N 1
ATOM 1408 C CA . GLU A 1 183 ? -10.499 -11.568 10.452 1.00 97.06 183 GLU A CA 1
ATOM 1409 C C . GLU A 1 183 ? -10.860 -10.457 11.450 1.00 97.06 183 GLU A C 1
ATOM 1411 O O . GLU A 1 183 ? -11.574 -10.706 12.426 1.00 97.06 183 GLU A O 1
ATOM 1416 N N . GLY A 1 184 ? -10.439 -9.214 11.197 1.00 95.19 184 GLY A N 1
ATOM 1417 C CA . GLY A 1 184 ? -10.826 -8.066 12.012 1.00 95.19 184 GLY A CA 1
ATOM 1418 C C . GLY A 1 184 ? -12.332 -7.809 11.968 1.00 95.19 184 GLY A C 1
ATOM 1419 O O . GLY A 1 184 ? -12.948 -7.536 13.002 1.00 95.19 184 GLY A O 1
ATOM 1420 N N . LEU A 1 185 ? -12.955 -7.966 10.796 1.00 96.50 185 LEU A N 1
ATOM 1421 C CA . LEU A 1 185 ? -14.402 -7.808 10.631 1.00 96.50 185 LEU A CA 1
ATOM 1422 C C . LEU A 1 185 ? -15.203 -8.874 11.383 1.00 96.50 185 LEU A C 1
ATOM 1424 O O . LEU A 1 185 ? -16.206 -8.535 12.014 1.00 96.50 185 LEU A O 1
ATOM 1428 N N . ILE A 1 186 ? -14.787 -10.146 11.347 1.00 97.12 186 ILE A N 1
ATOM 1429 C CA . ILE A 1 186 ? -15.487 -11.201 12.092 1.00 97.12 186 ILE A CA 1
ATOM 1430 C C . ILE A 1 186 ? -15.291 -11.037 13.599 1.00 97.12 186 ILE A C 1
ATOM 1432 O O . ILE A 1 186 ? -16.265 -11.145 14.339 1.00 97.12 186 ILE A O 1
ATOM 1436 N N . ALA A 1 187 ? -14.090 -10.665 14.053 1.00 96.75 187 ALA A N 1
ATOM 1437 C CA . ALA A 1 187 ? -13.838 -10.378 15.463 1.00 96.75 187 ALA A CA 1
ATOM 1438 C C . ALA A 1 187 ? -14.712 -9.218 15.965 1.00 96.75 187 ALA A C 1
ATOM 1440 O O . ALA A 1 187 ? -15.317 -9.307 17.034 1.00 96.75 187 ALA A O 1
ATOM 1441 N N . LEU A 1 188 ? -14.838 -8.151 15.170 1.00 94.81 188 LEU A N 1
ATOM 1442 C CA . LEU A 1 188 ? -15.700 -7.014 15.481 1.00 94.81 188 LEU A CA 1
ATOM 1443 C C . LEU A 1 188 ? -17.182 -7.401 15.480 1.00 94.81 188 LEU A C 1
ATOM 1445 O O . LEU A 1 188 ? -17.928 -6.992 16.367 1.00 94.81 188 LEU A O 1
ATOM 1449 N N . LYS A 1 189 ? -17.612 -8.208 14.508 1.00 95.25 189 LYS A N 1
ATOM 1450 C CA . LYS A 1 189 ? -18.984 -8.715 14.430 1.00 95.25 189 LYS A CA 1
ATOM 1451 C C . LYS A 1 189 ? -19.329 -9.575 15.645 1.00 95.25 189 LYS A C 1
ATOM 1453 O O . LYS A 1 189 ? -20.363 -9.350 16.266 1.00 95.25 189 LYS A O 1
ATOM 1458 N N . ASP A 1 190 ? -18.473 -10.525 16.003 1.00 96.25 190 ASP A N 1
ATOM 1459 C CA . ASP A 1 190 ? -18.688 -11.410 17.149 1.00 96.25 190 ASP A CA 1
ATOM 1460 C C . ASP A 1 190 ? -18.698 -10.628 18.464 1.00 96.25 190 ASP A C 1
ATOM 1462 O O . ASP A 1 190 ? -19.549 -10.869 19.321 1.00 96.25 190 ASP A O 1
ATOM 1466 N N . PHE A 1 191 ? -17.820 -9.630 18.591 1.00 93.19 191 PHE A N 1
ATOM 1467 C CA . PHE A 1 191 ? -17.813 -8.709 19.722 1.00 93.19 191 PHE A CA 1
ATOM 1468 C C . PHE A 1 191 ? -19.129 -7.926 19.842 1.00 93.19 191 PHE A C 1
ATOM 1470 O O . PHE A 1 191 ? -19.723 -7.870 20.917 1.00 93.19 191 PHE A O 1
ATOM 1477 N N . MET A 1 192 ? -19.635 -7.369 18.740 1.00 92.44 192 MET A N 1
ATOM 1478 C CA . MET A 1 192 ? -20.896 -6.619 18.733 1.00 92.44 192 MET A CA 1
ATOM 1479 C C . MET A 1 192 ? -22.108 -7.519 19.017 1.00 92.44 192 MET A C 1
ATOM 1481 O O . MET A 1 192 ? -22.976 -7.136 19.800 1.00 92.44 192 MET A O 1
ATOM 1485 N N . ASN A 1 193 ? -22.125 -8.745 18.483 1.00 92.81 193 ASN A N 1
ATOM 1486 C CA . ASN A 1 193 ? -23.173 -9.728 18.768 1.00 92.81 193 ASN A CA 1
ATOM 1487 C C . ASN A 1 193 ? -23.238 -10.071 20.269 1.00 92.81 193 ASN A C 1
ATOM 1489 O O . ASN A 1 193 ? -24.325 -10.193 20.832 1.00 92.81 193 ASN A O 1
ATOM 1493 N N . GLN A 1 194 ? -22.086 -10.205 20.942 1.00 91.25 194 GLN A N 1
ATOM 1494 C CA . GLN A 1 194 ? -22.031 -10.465 22.390 1.00 91.25 194 GLN A CA 1
ATOM 1495 C C . GLN A 1 194 ? -22.585 -9.303 23.224 1.00 91.25 194 GLN A C 1
ATOM 1497 O O . GLN A 1 194 ? -23.132 -9.523 24.304 1.00 91.25 194 GLN A O 1
ATOM 1502 N N . LEU A 1 195 ? -22.476 -8.075 22.716 1.00 88.44 195 LEU A N 1
ATOM 1503 C CA . LEU A 1 195 ? -23.025 -6.873 23.344 1.00 88.44 195 LEU A CA 1
ATOM 1504 C C . LEU A 1 195 ? -24.529 -6.675 23.071 1.00 88.44 195 LEU A C 1
ATOM 1506 O O . LEU A 1 195 ? -25.127 -5.734 23.601 1.00 88.44 195 LEU A O 1
ATOM 1510 N N . GLY A 1 196 ? -25.148 -7.561 22.283 1.00 84.50 196 GLY A N 1
ATOM 1511 C CA . GLY A 1 196 ? -26.563 -7.490 21.920 1.00 84.50 196 GLY A CA 1
ATOM 1512 C C . GLY A 1 196 ? -26.876 -6.397 20.895 1.00 84.50 196 GLY A C 1
ATOM 1513 O O . GLY A 1 196 ? -27.961 -5.810 20.955 1.00 84.50 196 GLY A O 1
ATOM 1514 N N . CYS A 1 197 ? -25.914 -6.096 20.019 1.00 77.69 197 CYS A N 1
ATOM 1515 C CA . CYS A 1 197 ? -26.069 -5.222 18.855 1.00 77.69 197 CYS A CA 1
ATOM 1516 C C . CYS A 1 197 ? -26.477 -6.016 17.611 1.00 77.69 197 CYS A C 1
ATOM 1518 O O . CYS A 1 197 ? -26.019 -7.173 17.477 1.00 77.69 197 CYS A O 1
#

Secondary structure (DSSP, 8-state):
-----HHHHHHHHSHHHHHHHHTS--TTEEEESSGGG-EEEESSS-----TTGGGHHHH-TTSSS--TTTTTT--GGG-EEEEEE--SSTT--EEEEEEETTEEEEEEE--BTTTTBT---HHHHHGGGGGGSS---S-EEE-TTS-EEE--HHHHHHHHHHHHHTS-GGG------TT--HHHHHHHHHHHHHTT-

pLD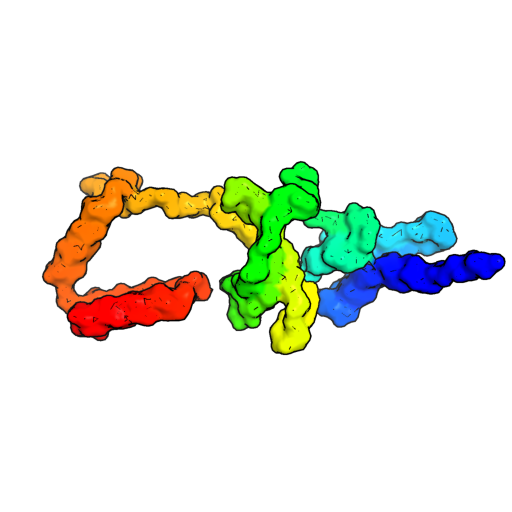DT: mean 86.56, std 14.88, range [26.12, 97.81]

Sequence (197 aa):
MFGSDRSRYTDNQFSGKRFGSEVAGVSDLVTTGHGSDMIIGTYVERLFISELSGNVIDLCPVGALTSKPYALTARPWETRKSESIDVMDALGSNIVVHTRSGDVLRVIPRINEDVNEEWISDKTRFAYDGLKRQRLTAPMLKDRDGYLTLCDWEDALSVVAEKIGRSTGSKMAALADCFCDAEGLIALKDFMNQLGC

=== Feature glossary ===
A reading guide for the features in this record.

Start from the sequence.

  · Sequence gives the chain of amino acids in standard one-letter code (A=alanine, C=cysteine, …, Y=tyrosine), read N→C. It is the only feature that is directly encoded by the gene; all structural features are derived from the folded form of this sequence.

Fold it, and you get atomic coordinates and the backbone conformation that goes with them.

  · The mmCIF table is the protein's shape written out atom by atom. For each backbone N, Cα, C, and carbonyl O, it records an (x, y, z) coordinate triple in Å plus the residue type, chain letter, and residue number.

  · Backbone dihedral angles. Every residue except chain termini has a φ (preceding-C → N → Cα → C) and a ψ (N → Cα → C → next-N). They are reported in degrees following the IUPAC sign convention. Secondary structure is essentially a statement about which (φ, ψ) basin each residue occupies.

  · DSSP 8-state secondary structure assigns each residue one of H (α-helix), G (3₁₀-helix), I (π-helix), E (extended β-strand), B (isolated β-bridge), T (hydrogen-bonded turn), S (bend), or '-' (coil). The assignment is computed from backbone hydrogen-bond geometry via the Kabsch–Sander algorithm.

  · P-SEA three-state annotation labels each residue as helix, strand, or coil based purely on the geometry of the Cα trace. It serves as a fallback when the full backbone (and thus DSSP) is unavailable.

Summarize the fold with a handful of shape descriptors and a per-residue structural alphabet.

  · Radius of gyration (Rg) is the root-mean-square distance of Cα atoms from their centroid — a single number for overall size and compactness. A globular domain of N residues has Rg ≈ 2.2·N^0.38 Å; an extended or disordered chain has a much larger Rg. The Cα contact count is the number of residue pairs whose Cα atoms are within 8 Å and are more than four positions apart in sequence — a standard proxy for tertiary packing density. The bounding box is the smallest axis-aligned box enclosing all Cα atoms.

  · Foldseek's 3Di representation compresses backbone geometry into a per-residue letter drawn from a learned twenty-state alphabet. It captures the tertiary interaction pattern around each residue — which residues are packed against it in space, regardless of where they are in sequence.

  · Accessible surface area quantifies burial. A residue with SASA near zero is packed into the hydrophobic core; one with SASA >100 Å² sits on the surface. Computed here via the Shrake–Rupley numerical algorithm with a 1.4 Å probe.

Ask how reliable the model is.

  · For AlphaFold models, the B-factor field carries pLDDT — the model's own estimate of local accuracy on a 0–100 scale. Regions with pLDDT<50 should be treated as essentially unmodeled; they often correspond to intrinsically disordered segments.

  · For experimental (PDB) structures, the B-factor (temperature factor) quantifies the positional spread of each atom in the crystal — a combination of thermal vibration and static disorder — in units of Å². High B-factors mark flexible loops or poorly resolved regions; low B-factors mark the rigid, well-ordered core.

  · PAE(i, j) answers: if I align the predicted and true structures on residue i, how far off (in Å) do I expect residue j to be? A block-diagonal PAE matrix with low values on the blocks and high values off-diagonal is the signature of a multi-domain protein with confidently predicted domains but uncertain inter-domain orientation.

Place it in context: what it resembles, what it is annotated as, and how it looks.

  · Structural nearest neighbors (via Foldseek easy-search vs the PDB). Reported per hit: target PDB id, E-value, and alignment TM-score. A TM-score above ~0.5 is the conventional threshold for 'same fold'.

  · Functional annotations link the protein to curated databases. InterPro entries identify conserved domains and families by matching the sequence against member-database signatures (Pfam, PROSITE, CDD, …). Gene Ontology (GO) terms describe molecular function, biological process, and cellular component in a controlled vocabulary. CATH places the structure in a hierarchical fold classification (Class/Architecture/Topology/Homologous-superfamily). The organism is the source species.

  · Plot images: a contact map (which residues are close in 3D, as an N×N binary image), a Ramachandran scatter (backbone torsion angles, revealing secondary-structure composition at a glance), and — for AlphaFold structures — a PAE heatmap (pairwise prediction confidence).

  · Structure images are PyMOL renders from six orthogonal camera directions. Cartoon representation draws helices as coils and strands as arrows; sticks shows the backbone as bonds; surface shows the solvent-excluded envelope. Rainbow coloring maps sequence position to hue (blue→red, N→C); chain coloring assigns a distinct color per polypeptide.